Protein AF-0000000078761385 (afdb_homodimer)

Foldseek 3Di:
DPDPPDFLLPDDDDDPVRCVVVVDPDVVVVVVVVVVVVVVVVVLVPDDPVVVVVVVVVVVVVVVVSVQSNDFPAWDDKAADDPPRRFIWTFTDTGPDDSVRTDIDTCVRCCPPPVVRVVD/DPDPPDFLLPDDDDDPVRCVVVVDPDVVVVVVVVVVVVVVVVVLVPDDPVVVVVVVVVVVVVVVLSVQSNDFPAWDDKAADDPDRRFIWTFTDTGPDDSVRTDIDTCVRCCPPPVVRVVD

Solvent-accessible surface area (backbone atoms only — not comparable to full-atom values): 13659 Å² total; per-residue (Å²): 81,78,48,90,96,52,56,55,70,70,40,44,92,75,51,74,66,56,42,57,75,66,62,52,88,58,59,64,58,53,53,51,49,51,52,49,50,51,52,50,52,54,36,57,73,72,56,54,71,67,54,48,48,50,47,53,49,51,53,50,50,50,52,53,49,55,56,39,37,48,37,73,61,36,49,63,46,74,50,61,42,66,85,83,74,51,44,50,29,31,32,30,30,30,31,94,51,57,76,90,64,40,42,79,39,50,41,84,68,42,45,78,81,38,43,68,32,68,73,94,80,78,48,92,95,51,57,56,68,71,41,45,93,73,52,73,66,56,42,58,75,65,63,54,86,57,59,64,57,52,53,54,49,50,52,51,51,50,53,50,52,55,36,57,73,72,54,54,71,69,53,48,47,51,49,52,50,50,52,51,51,51,52,52,49,56,57,39,38,48,36,73,60,36,49,66,47,73,51,62,42,66,83,85,74,53,43,50,31,32,31,32,31,30,30,98,51,57,76,89,65,41,43,80,40,49,41,85,69,42,45,79,80,38,42,70,32,68,74,92

Nearest PDB structures (foldseek):
  4o42-assembly1_A  TM=9.280E-01  e=2.842E-14  Homo sapiens
  2b2w-assembly1_A  TM=9.264E-01  e=3.445E-14  Homo sapiens
  2b2y-assembly1_A  TM=9.278E-01  e=9.023E-14  Homo sapiens
  2b2u-assembly1_A  TM=9.293E-01  e=9.622E-14  Homo sapiens
  5afw-assembly1_A  TM=9.100E-01  e=5.148E-12  Homo sapiens

Radius of gyration: 20.68 Å; Cα contacts (8 Å, |Δi|>4): 275; chains: 2; bounding box: 39×60×56 Å

Secondary structure (DSSP, 8-state):
---TTS-GGG-----HHHHHHTT-TTHHHHHHHHHHHHHHHHHHTTS-HHHHHHHHHHHHHHHHHHHHTTSEEEEEEEEEPSTTT--EEEEEEETTS-GGG-EEEEHHHHTTT-HHHHH-/---TTS-GGG-----HHHHHHTT-TTHHHHHHHHHHHHHHHHHHTTS-HHHHHHHHHHHHHHHHHHHHTTSEEEEEEEEEPSTTT--EEEEEEETTS-GGG-EEEEHHHHTTT-HHHHH-

pLDDT: mean 94.06, std 3.53, range [77.56, 98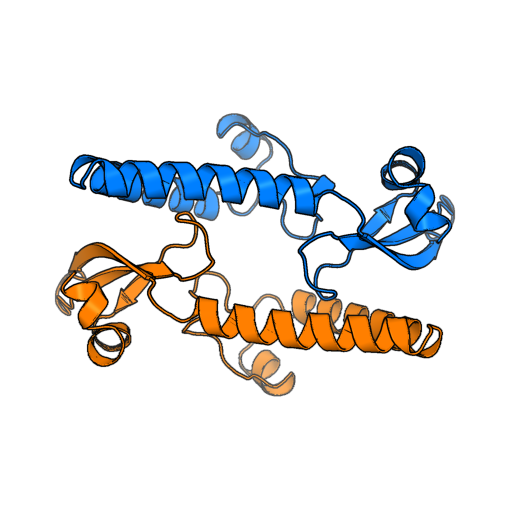.19]

Organism: Ictidomys tridecemlineatus (NCBI:txid43179)

Sequence (240 aa):
IKWKGWSYIHSTWESEESLQQQKVKGLKKLENFKKKEDEIKQWLGKVSPEDVEYFNCQQELASELNKQYQIVERVIAHTRKPAPSNEPEYLCKWMGLPYSECSWEDEALIGKKFQSCIDSIKWKGWSYIHSTWESEESLQQQKVKGLKKLENFKKKEDEIKQWLGKVSPEDVEYFNCQQELASELNKQYQIVERVIAHTRKPAPSNEPEYLCKWMGLPYSECSWEDEALIGKKFQSCIDS

Structure (mmCIF, N/CA/C/O backbone):
data_AF-0000000078761385-model_v1
#
loop_
_entity.id
_entity.type
_entity.pdbx_description
1 polymer 'Chromodomain helicase DNA binding protein 2'
#
loop_
_atom_site.group_PDB
_atom_site.id
_atom_site.type_symbol
_atom_site.label_atom_id
_atom_site.label_alt_id
_atom_site.label_comp_id
_atom_site.label_asym_id
_atom_site.label_entity_id
_atom_site.label_seq_id
_atom_site.pdbx_PDB_ins_code
_atom_site.Cartn_x
_atom_site.Cartn_y
_atom_site.Cartn_z
_atom_site.occupancy
_atom_site.B_iso_or_equiv
_atom_site.auth_seq_id
_atom_site.auth_comp_id
_atom_site.auth_asym_id
_atom_site.auth_atom_id
_atom_site.pdbx_PDB_model_num
ATOM 1 N N . ILE A 1 1 ? 11.43 2.762 -4.609 1 93.19 1 ILE A N 1
ATOM 2 C CA . ILE A 1 1 ? 10.188 3.119 -5.281 1 93.19 1 ILE A CA 1
ATOM 3 C C . ILE A 1 1 ? 9.438 1.852 -5.688 1 93.19 1 ILE A C 1
ATOM 5 O O . ILE A 1 1 ? 9.992 0.975 -6.348 1 93.19 1 ILE A O 1
ATOM 9 N N . LYS A 1 2 ? 8.227 1.627 -5.059 1 95.44 2 LYS A N 1
ATOM 10 C CA . LYS A 1 2 ? 7.273 0.662 -5.594 1 95.44 2 LYS A CA 1
ATOM 11 C C . LYS A 1 2 ? 6.465 1.264 -6.738 1 95.44 2 LYS A C 1
ATOM 13 O O . LYS A 1 2 ? 5.633 2.146 -6.523 1 95.44 2 LYS A O 1
ATOM 18 N N . TRP A 1 3 ? 6.672 0.722 -8.008 1 94.31 3 TRP A N 1
ATOM 19 C CA . TRP A 1 3 ? 6.09 1.312 -9.211 1 94.31 3 TRP A CA 1
ATOM 20 C C . TRP A 1 3 ? 4.656 0.829 -9.414 1 94.31 3 TRP A C 1
ATOM 22 O O . TRP A 1 3 ? 4.359 -0.353 -9.219 1 94.31 3 TRP A O 1
ATOM 32 N N . LYS A 1 4 ? 3.801 1.875 -9.773 1 90.94 4 LYS A N 1
ATOM 33 C CA . LYS A 1 4 ? 2.396 1.555 -10.008 1 90.94 4 LYS A CA 1
ATOM 34 C C . LYS A 1 4 ? 2.252 0.497 -11.102 1 90.94 4 LYS A C 1
ATOM 36 O O . LYS A 1 4 ? 2.846 0.618 -12.172 1 90.94 4 LYS A O 1
ATOM 41 N N . GLY A 1 5 ? 1.505 -0.563 -10.773 1 91.31 5 GLY A N 1
ATOM 42 C CA . GLY A 1 5 ? 1.219 -1.615 -11.734 1 91.31 5 GLY A CA 1
ATOM 43 C C . GLY A 1 5 ? 2.225 -2.75 -11.695 1 91.31 5 GLY A C 1
ATOM 44 O O . GLY A 1 5 ? 2.037 -3.775 -12.352 1 91.31 5 GLY A O 1
ATOM 45 N N . TRP A 1 6 ? 3.287 -2.588 -10.898 1 96.12 6 TRP A N 1
ATOM 46 C CA . TRP A 1 6 ? 4.316 -3.619 -10.828 1 96.12 6 TRP A CA 1
ATOM 47 C C . TRP A 1 6 ? 4.41 -4.203 -9.422 1 96.12 6 TRP A C 1
ATOM 49 O O . TRP A 1 6 ? 4.027 -3.551 -8.445 1 96.12 6 TRP A O 1
ATOM 59 N N . SER A 1 7 ? 4.867 -5.477 -9.438 1 97.44 7 SER A N 1
ATOM 60 C CA . SER A 1 7 ? 5.066 -6.109 -8.133 1 97.44 7 SER A CA 1
ATOM 61 C C . SER A 1 7 ? 6.281 -5.527 -7.418 1 97.44 7 SER A C 1
ATOM 63 O O . SER A 1 7 ? 7.055 -4.773 -8.008 1 97.44 7 SER A O 1
ATOM 65 N N . TYR A 1 8 ? 6.395 -5.805 -6.121 1 97.75 8 TYR A N 1
ATOM 66 C CA . TYR A 1 8 ? 7.434 -5.234 -5.27 1 97.75 8 TYR A CA 1
ATOM 67 C C . TYR A 1 8 ? 8.82 -5.691 -5.719 1 97.75 8 TYR A C 1
ATOM 69 O O . TYR A 1 8 ? 9.82 -5.043 -5.414 1 97.75 8 TYR A O 1
ATOM 77 N N . ILE A 1 9 ? 8.914 -6.809 -6.5 1 97.38 9 ILE A N 1
ATOM 78 C CA . ILE A 1 9 ? 10.211 -7.309 -6.949 1 97.38 9 ILE A CA 1
ATOM 79 C C . ILE A 1 9 ? 10.836 -6.312 -7.922 1 97.38 9 ILE A C 1
ATOM 81 O O . ILE A 1 9 ? 12.047 -6.348 -8.156 1 97.38 9 ILE A O 1
ATOM 85 N N . HIS A 1 10 ? 10.086 -5.43 -8.508 1 97.38 10 HIS A N 1
ATOM 86 C CA . HIS A 1 10 ? 10.586 -4.473 -9.484 1 97.38 10 HIS A CA 1
ATOM 87 C C . HIS A 1 10 ? 10.891 -3.127 -8.844 1 97.38 10 HIS A C 1
ATOM 89 O O . HIS A 1 10 ? 11.172 -2.148 -9.539 1 97.38 10 HIS A O 1
ATOM 95 N N . SER A 1 11 ? 10.797 -3.084 -7.508 1 96.75 11 SER A N 1
ATOM 96 C CA . SER A 1 11 ? 11.094 -1.831 -6.816 1 96.75 11 SER A CA 1
ATOM 97 C C . SER A 1 11 ? 12.531 -1.396 -7.043 1 96.75 11 SER A C 1
ATOM 99 O O . SER A 1 11 ? 13.438 -2.232 -7.121 1 96.75 11 SER A O 1
ATOM 101 N N . THR A 1 12 ? 12.766 -0.13 -7.199 1 96.25 12 THR A N 1
ATOM 102 C CA . THR A 1 12 ? 14.109 0.406 -7.398 1 96.25 12 THR A CA 1
ATOM 103 C C . THR A 1 12 ? 14.383 1.559 -6.438 1 96.25 12 THR A C 1
ATOM 105 O O . THR A 1 12 ? 13.445 2.174 -5.918 1 96.25 12 THR A O 1
ATOM 108 N N . TRP A 1 13 ? 15.695 1.676 -6.113 1 96.06 13 TRP A N 1
ATOM 109 C CA . TRP A 1 13 ? 16.125 2.883 -5.422 1 96.06 13 TRP A CA 1
ATOM 110 C C . TRP A 1 13 ? 16.344 4.031 -6.402 1 96.06 13 TRP A C 1
ATOM 112 O O . TRP A 1 13 ? 17.062 3.881 -7.398 1 96.06 13 TRP A O 1
ATOM 122 N N . GLU A 1 14 ? 15.594 5.176 -6.277 1 95.5 14 GLU A N 1
ATOM 123 C CA . GLU A 1 14 ? 15.648 6.336 -7.168 1 95.5 14 GLU A CA 1
ATOM 124 C C . GLU A 1 14 ? 15.93 7.617 -6.391 1 95.5 14 GLU A C 1
ATOM 126 O O . GLU A 1 14 ? 15.508 7.762 -5.242 1 95.5 14 GLU A O 1
ATOM 131 N N 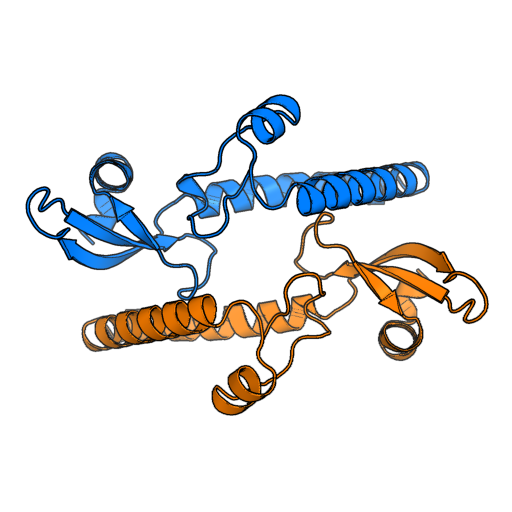. SER A 1 15 ? 16.766 8.531 -6.93 1 94.75 15 SER A N 1
ATOM 132 C CA . SER A 1 15 ? 16.859 9.898 -6.422 1 94.75 15 SER A CA 1
ATOM 133 C C . SER A 1 15 ? 15.727 10.766 -6.98 1 94.75 15 SER A C 1
ATOM 135 O O . SER A 1 15 ? 15.102 10.406 -7.98 1 94.75 15 SER A O 1
ATOM 137 N N . GLU A 1 16 ? 15.508 11.812 -6.188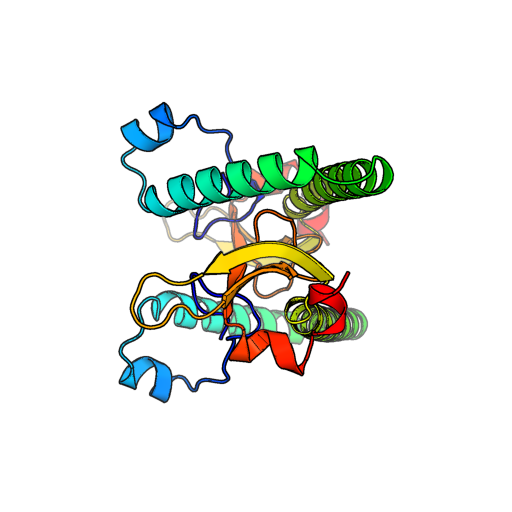 1 91.31 16 GLU A N 1
ATOM 138 C CA . GLU A 1 16 ? 14.539 12.766 -6.711 1 91.31 16 GLU A CA 1
ATOM 139 C C . GLU A 1 16 ? 14.922 13.227 -8.117 1 91.31 16 GLU A C 1
ATOM 141 O O . GLU A 1 16 ? 14.055 13.367 -8.984 1 91.31 16 GLU A O 1
ATOM 146 N N . GLU A 1 17 ? 16.203 13.484 -8.328 1 94.38 17 GLU A N 1
ATOM 147 C CA . GLU A 1 17 ? 16.719 13.922 -9.625 1 94.38 17 GLU A CA 1
ATOM 148 C C . GLU A 1 17 ? 16.438 12.883 -10.703 1 94.38 17 GLU A C 1
ATOM 150 O O . GLU A 1 17 ? 15.992 13.227 -11.805 1 94.38 17 GLU A O 1
ATOM 155 N N . SER A 1 18 ? 16.656 11.641 -10.422 1 95.81 18 SER A N 1
ATOM 156 C CA . SER A 1 18 ? 16.422 10.578 -11.398 1 95.81 18 SER A CA 1
ATOM 157 C C . SER A 1 18 ? 14.945 10.461 -11.75 1 95.81 18 SER A C 1
ATOM 159 O O . SER A 1 18 ? 14.594 10.227 -12.906 1 95.81 18 SER A O 1
ATOM 161 N N . LEU A 1 19 ? 14.07 10.664 -10.797 1 95.38 19 LEU A N 1
ATOM 162 C CA . LEU A 1 19 ? 12.633 10.609 -11.031 1 95.38 19 LEU A CA 1
ATOM 163 C C . LEU A 1 19 ? 12.18 11.758 -11.922 1 95.38 19 LEU A C 1
ATOM 165 O O . LEU A 1 19 ? 11.367 11.57 -12.82 1 95.38 19 LEU A O 1
ATOM 169 N N . GLN A 1 20 ? 12.836 12.883 -11.609 1 93.19 20 GLN A N 1
ATOM 170 C CA . GLN A 1 20 ? 12.508 14.055 -12.414 1 93.19 20 GLN A CA 1
ATOM 171 C C . GLN A 1 20 ? 13 13.891 -13.852 1 93.19 20 GLN A C 1
ATOM 173 O O . GLN A 1 20 ? 12.281 14.227 -14.797 1 93.19 20 GLN A O 1
ATOM 178 N N . GLN A 1 21 ? 14.195 13.367 -14.023 1 95.56 21 GLN A N 1
ATOM 179 C CA . GLN A 1 21 ? 14.781 13.156 -15.344 1 95.56 21 GLN A CA 1
ATOM 180 C C . GLN A 1 21 ? 13.961 12.148 -16.156 1 95.56 21 GLN A C 1
ATOM 182 O O . GLN A 1 21 ? 13.812 12.297 -17.375 1 95.56 21 GLN A O 1
ATOM 187 N N . GLN A 1 22 ? 13.406 11.172 -15.5 1 93.19 22 GLN A N 1
ATOM 188 C CA . GLN A 1 22 ? 12.617 10.141 -16.156 1 93.19 22 GLN A CA 1
ATOM 189 C C . GLN A 1 22 ? 11.188 10.617 -16.391 1 93.19 22 GLN A C 1
ATOM 191 O O . GLN A 1 22 ? 10.398 9.93 -17.047 1 93.19 22 GLN A O 1
ATOM 196 N N . LYS A 1 23 ? 10.859 11.859 -15.93 1 91.94 23 LYS A N 1
ATOM 197 C CA . LYS A 1 23 ? 9.539 12.469 -16.094 1 91.94 23 LYS A CA 1
ATOM 198 C C . LYS A 1 23 ? 8.438 11.516 -15.625 1 91.94 23 LYS A C 1
ATOM 200 O O . LYS A 1 23 ? 7.457 11.297 -16.344 1 91.94 23 LYS A O 1
ATOM 205 N N . VAL A 1 24 ? 8.727 10.906 -14.5 1 91.44 24 VAL A N 1
ATOM 206 C CA . VAL A 1 24 ? 7.773 9.938 -13.961 1 91.44 24 VAL A CA 1
ATOM 207 C C . VAL A 1 24 ? 6.488 10.656 -13.547 1 91.44 24 VAL A C 1
ATOM 209 O O . VAL A 1 24 ? 6.523 11.805 -13.117 1 91.44 24 VAL A O 1
ATOM 212 N N . LYS A 1 25 ? 5.309 9.898 -13.867 1 86.81 25 LYS A N 1
ATOM 213 C CA . LYS A 1 25 ? 4.023 10.391 -13.383 1 86.81 25 LYS A CA 1
ATOM 214 C C . LYS A 1 25 ? 3.885 10.164 -11.883 1 86.81 25 LYS A C 1
ATOM 216 O O . LYS A 1 25 ? 4.422 9.195 -11.336 1 86.81 25 LYS A O 1
ATOM 221 N N . GLY A 1 26 ? 3.402 11.148 -11.156 1 85.44 26 GLY A N 1
ATOM 222 C CA . GLY A 1 26 ? 3.16 10.945 -9.742 1 85.44 26 GLY A CA 1
ATOM 223 C C . GLY A 1 26 ? 4.129 11.703 -8.852 1 85.44 26 GLY A C 1
ATOM 224 O O . GLY A 1 26 ? 4.301 11.359 -7.68 1 85.44 26 GLY A O 1
ATOM 225 N N . LEU A 1 27 ? 4.914 12.672 -9.43 1 88.38 27 LEU A N 1
ATOM 226 C CA . LEU A 1 27 ? 5.824 13.477 -8.633 1 88.38 27 LEU A CA 1
ATOM 227 C C . LEU A 1 27 ? 5.09 14.109 -7.449 1 88.38 27 LEU A C 1
ATOM 229 O O . LEU A 1 27 ? 5.688 14.336 -6.395 1 88.38 27 LEU A O 1
ATOM 233 N N . LYS A 1 28 ? 3.861 14.344 -7.598 1 88 28 LYS A N 1
ATOM 234 C CA . LYS A 1 28 ? 3.066 14.891 -6.5 1 88 28 LYS A CA 1
ATOM 235 C C . LYS A 1 28 ? 3.027 13.922 -5.32 1 88 28 LYS A C 1
ATOM 237 O O . LYS A 1 28 ? 3.047 14.344 -4.16 1 88 28 LYS A O 1
ATOM 242 N N . LYS A 1 29 ? 2.93 12.609 -5.625 1 89.75 29 LYS A N 1
ATOM 243 C CA . LYS A 1 29 ? 2.969 11.602 -4.562 1 89.75 29 LYS A CA 1
ATOM 244 C C . LYS A 1 29 ? 4.273 11.68 -3.779 1 89.75 29 LYS A C 1
ATOM 246 O O . LYS A 1 29 ? 4.277 11.562 -2.553 1 89.75 29 LYS A O 1
ATOM 251 N N . LEU A 1 30 ? 5.359 11.961 -4.492 1 91.12 30 LEU A N 1
ATOM 252 C CA . LEU A 1 30 ? 6.66 12.102 -3.846 1 91.12 30 LEU A CA 1
ATOM 253 C C . LEU A 1 30 ? 6.691 13.336 -2.957 1 91.12 30 LEU A C 1
ATOM 255 O O . LEU A 1 30 ? 7.215 13.289 -1.841 1 91.12 30 LEU A O 1
ATOM 259 N N . GLU A 1 31 ? 6.199 14.406 -3.418 1 91.69 31 GLU A N 1
ATOM 260 C CA . GLU A 1 31 ? 6.125 15.633 -2.627 1 91.69 31 GLU A CA 1
ATOM 261 C C . GLU A 1 31 ? 5.297 15.43 -1.364 1 91.69 31 GLU A C 1
ATOM 263 O O . GLU A 1 31 ? 5.695 15.852 -0.277 1 91.69 31 GLU A O 1
ATOM 268 N N . ASN A 1 32 ? 4.16 14.758 -1.558 1 90.94 32 ASN A N 1
ATOM 269 C CA . ASN A 1 32 ? 3.309 14.453 -0.412 1 90.94 32 ASN A CA 1
ATOM 270 C C . ASN A 1 32 ? 4.02 13.539 0.586 1 90.94 32 ASN A C 1
ATOM 272 O O . ASN A 1 32 ? 3.893 13.727 1.799 1 90.94 32 ASN A O 1
ATOM 276 N N . PHE A 1 33 ? 4.734 12.641 0.079 1 91 33 PHE A N 1
ATOM 277 C CA . PHE A 1 33 ? 5.523 11.734 0.907 1 91 33 PHE A CA 1
ATOM 278 C C . PHE A 1 33 ? 6.551 12.508 1.726 1 91 33 PHE A C 1
ATOM 280 O O . PHE A 1 33 ? 6.684 12.289 2.932 1 91 33 PHE A O 1
ATOM 287 N N . LYS A 1 34 ? 7.223 13.406 1.097 1 93.31 34 LYS A N 1
ATOM 288 C CA . LYS A 1 34 ? 8.227 14.219 1.782 1 93.31 34 LYS A CA 1
ATOM 289 C C . LYS A 1 34 ? 7.594 15.078 2.869 1 93.31 34 LYS A C 1
ATOM 291 O O . LYS A 1 34 ? 8.141 15.203 3.967 1 93.31 34 LYS A O 1
ATOM 296 N N . LYS A 1 35 ? 6.523 15.633 2.584 1 93.88 35 LYS A N 1
ATOM 297 C CA . LYS A 1 35 ? 5.805 16.438 3.568 1 93.88 35 LYS A CA 1
ATOM 298 C C . LYS A 1 35 ? 5.402 15.594 4.777 1 93.88 35 LYS A C 1
ATOM 300 O O . LYS A 1 35 ? 5.566 16.016 5.922 1 93.88 35 LYS A O 1
ATOM 305 N N . LYS A 1 36 ? 4.938 14.461 4.535 1 93.5 36 LYS A N 1
ATOM 306 C CA . LYS A 1 36 ? 4.566 13.555 5.617 1 93.5 36 LYS A CA 1
ATOM 307 C C . LYS A 1 36 ? 5.785 13.156 6.441 1 93.5 36 LYS A C 1
ATOM 309 O O . LYS A 1 36 ? 5.715 13.094 7.672 1 93.5 36 LYS A O 1
ATOM 314 N N . GLU A 1 37 ? 6.852 12.906 5.75 1 93.69 37 GLU A N 1
ATOM 315 C CA . GLU A 1 37 ? 8.086 12.586 6.457 1 93.69 37 GLU A CA 1
ATOM 316 C C . GLU A 1 37 ? 8.492 13.727 7.391 1 93.69 37 GLU A C 1
ATOM 318 O O . GLU A 1 37 ? 8.953 13.484 8.508 1 93.69 37 GLU A O 1
ATOM 323 N N . ASP A 1 38 ? 8.367 14.922 6.891 1 95.5 38 ASP A N 1
ATOM 324 C CA . ASP A 1 38 ? 8.688 16.078 7.707 1 95.5 38 ASP A CA 1
ATOM 325 C C . ASP A 1 38 ? 7.758 16.172 8.914 1 95.5 38 ASP A C 1
ATOM 327 O O . ASP A 1 38 ? 8.203 16.484 10.023 1 95.5 38 ASP A O 1
ATOM 331 N N . GLU A 1 39 ? 6.535 15.914 8.727 1 94.94 39 GLU A N 1
ATOM 332 C CA . GLU A 1 39 ? 5.574 15.93 9.82 1 94.94 39 GLU A CA 1
ATOM 333 C C . GLU A 1 39 ? 5.902 14.852 10.852 1 94.94 39 GLU A C 1
ATOM 335 O O . GLU A 1 39 ? 5.836 15.102 12.062 1 94.94 39 GLU A O 1
ATOM 340 N N . ILE A 1 40 ? 6.258 13.75 10.453 1 95.31 40 ILE A N 1
ATOM 341 C CA . ILE A 1 40 ? 6.613 12.648 11.336 1 95.31 40 ILE A CA 1
ATOM 342 C C . ILE A 1 40 ? 7.883 12.992 12.109 1 95.31 40 ILE A C 1
ATOM 344 O O . ILE A 1 40 ? 7.984 12.719 13.305 1 95.31 40 ILE A O 1
ATOM 348 N N . LYS A 1 41 ? 8.82 13.602 11.383 1 95.25 41 LYS A N 1
ATOM 349 C CA . LYS A 1 41 ? 10.055 14.016 12.039 1 95.25 41 LYS A CA 1
ATOM 350 C C . LYS A 1 41 ? 9.781 15.039 13.133 1 95.25 41 LYS A C 1
ATOM 352 O O . LYS A 1 41 ? 10.383 14.977 14.211 1 95.25 41 LYS A O 1
ATOM 357 N N . GLN A 1 42 ? 8.969 15.93 12.844 1 95.69 42 GLN A N 1
ATOM 358 C CA . GLN A 1 42 ? 8.594 16.906 13.859 1 95.69 42 GLN A CA 1
ATOM 359 C C . GLN A 1 42 ? 7.926 16.234 15.055 1 95.69 42 GLN A C 1
ATOM 361 O O . GLN A 1 42 ? 8.219 16.562 16.203 1 95.69 42 GLN A O 1
ATOM 366 N N . TRP A 1 43 ? 7.012 15.367 14.828 1 95.5 43 TRP A N 1
ATOM 367 C CA . TRP A 1 43 ? 6.348 14.594 15.867 1 95.5 43 TRP A CA 1
ATOM 368 C C . TRP A 1 43 ? 7.363 13.805 16.688 1 95.5 43 TRP A C 1
ATOM 370 O O . TRP A 1 43 ? 7.348 13.859 17.922 1 95.5 43 TRP A O 1
ATOM 380 N N . LEU A 1 44 ? 8.305 13.125 16.062 1 95.5 44 LEU A N 1
ATOM 381 C CA . LEU A 1 44 ? 9.328 12.32 16.734 1 95.5 44 LEU A CA 1
ATOM 382 C C . LEU A 1 44 ? 10.156 13.18 17.672 1 95.5 44 LEU A C 1
ATOM 384 O O . LEU A 1 44 ? 10.656 12.68 18.688 1 95.5 44 LEU A O 1
ATOM 388 N N . GLY A 1 45 ? 10.312 14.484 17.281 1 95.31 45 GLY A N 1
ATOM 389 C CA . GLY A 1 45 ? 11.07 15.406 18.109 1 95.31 45 GLY A CA 1
ATOM 390 C C . GLY A 1 45 ? 10.367 15.75 19.406 1 95.31 45 GLY A C 1
ATOM 391 O O . GLY A 1 45 ? 10.977 16.328 20.312 1 95.31 45 GLY A O 1
ATOM 392 N N . LYS A 1 46 ? 9.188 15.312 19.625 1 93.31 46 LYS A N 1
ATOM 393 C CA . LYS A 1 46 ? 8.406 15.781 20.766 1 93.31 46 LYS A CA 1
ATOM 394 C C . LYS A 1 46 ? 7.859 14.609 21.578 1 93.31 46 LYS A C 1
ATOM 396 O O . LYS A 1 46 ? 7.148 14.812 22.562 1 93.31 46 LYS A O 1
ATOM 401 N N . VAL A 1 47 ? 8.188 13.312 21.234 1 94.19 47 VAL A N 1
ATOM 402 C CA . VAL A 1 47 ? 7.578 12.156 21.891 1 94.19 47 VAL A CA 1
ATOM 403 C C . VAL A 1 47 ? 8.609 11.453 22.766 1 94.19 47 VAL A C 1
ATOM 405 O O . VAL A 1 47 ? 9.789 11.812 22.766 1 94.19 47 VAL A O 1
ATOM 408 N N . SER A 1 48 ? 8.211 10.477 23.562 1 94.5 48 SER A N 1
ATOM 409 C CA . SER A 1 48 ? 9.07 9.75 24.5 1 94.5 48 SER A CA 1
ATOM 410 C C . SER A 1 48 ? 10 8.797 23.766 1 94.5 48 SER A C 1
ATOM 412 O O . SER A 1 48 ? 9.758 8.445 22.609 1 94.5 48 SER A O 1
ATOM 414 N N . PRO A 1 49 ? 11.086 8.391 24.406 1 96.38 49 PRO A N 1
ATOM 415 C CA . PRO A 1 49 ? 12 7.402 23.812 1 96.38 49 PRO A CA 1
ATOM 416 C C . PRO A 1 49 ? 11.297 6.102 23.438 1 96.38 49 PRO A C 1
ATOM 418 O O . PRO A 1 49 ? 11.688 5.441 22.469 1 96.38 49 PRO A O 1
ATOM 421 N N . GLU A 1 50 ? 10.328 5.75 24.266 1 95.56 50 GLU A N 1
ATOM 422 C CA . GLU A 1 50 ? 9.555 4.551 23.969 1 95.56 50 GLU A CA 1
ATOM 423 C C . GLU A 1 50 ? 8.805 4.703 22.641 1 95.56 50 GLU A C 1
ATOM 425 O O . GLU A 1 50 ? 8.742 3.766 21.844 1 95.56 50 GLU A O 1
ATOM 430 N N . ASP A 1 51 ? 8.281 5.887 22.438 1 93.75 51 ASP A N 1
ATOM 431 C CA . ASP A 1 51 ? 7.566 6.16 21.188 1 93.75 51 ASP A CA 1
ATOM 432 C C . ASP A 1 51 ? 8.516 6.125 19.984 1 93.75 51 ASP A C 1
ATOM 434 O O . ASP A 1 51 ? 8.172 5.586 18.938 1 93.75 51 ASP A O 1
ATOM 438 N N . VAL A 1 52 ? 9.695 6.691 20.219 1 96.44 52 VAL A N 1
ATOM 439 C CA . VAL A 1 52 ? 10.703 6.695 19.156 1 96.44 52 VAL A CA 1
ATOM 440 C C . VAL A 1 52 ? 11.109 5.258 18.828 1 96.44 52 VAL A C 1
ATOM 442 O O . VAL A 1 52 ? 11.242 4.902 17.656 1 96.44 52 VAL A O 1
ATOM 445 N N . GLU A 1 53 ? 11.273 4.5 19.906 1 97.56 53 GLU A N 1
ATOM 446 C CA . GLU A 1 53 ? 11.617 3.096 19.703 1 97.56 53 GLU A CA 1
ATOM 447 C C . GLU A 1 53 ? 10.523 2.355 18.953 1 97.56 53 GLU A C 1
ATOM 449 O O . GLU A 1 53 ? 10.805 1.531 18.078 1 97.56 53 GLU A O 1
ATOM 454 N N . TYR A 1 54 ? 9.32 2.596 19.375 1 95.56 54 TYR A N 1
ATOM 455 C CA . TYR A 1 54 ? 8.195 1.976 18.688 1 95.56 54 TYR A CA 1
ATOM 456 C C . TYR A 1 54 ? 8.203 2.33 17.203 1 95.56 54 TYR A C 1
ATOM 458 O O . TYR A 1 54 ? 8.047 1.456 16.344 1 95.56 54 TYR A O 1
ATOM 466 N N . PHE A 1 55 ? 8.469 3.6 16.922 1 96.56 55 PHE A N 1
ATOM 467 C CA . PHE A 1 55 ? 8.562 4.066 15.547 1 96.56 55 PHE A CA 1
ATOM 468 C C . PHE A 1 55 ? 9.656 3.316 14.797 1 96.56 55 PHE A C 1
ATOM 470 O O . PHE A 1 55 ? 9.422 2.816 13.695 1 96.56 55 PHE A O 1
ATOM 477 N N . ASN A 1 56 ? 10.852 3.244 15.391 1 97.38 56 ASN A N 1
ATOM 478 C CA . ASN A 1 56 ? 11.984 2.561 14.773 1 97.38 56 ASN A CA 1
ATOM 479 C C . ASN A 1 56 ? 11.672 1.091 14.508 1 97.38 56 ASN A C 1
ATOM 481 O O . ASN A 1 56 ? 12.023 0.559 13.453 1 97.38 56 ASN A O 1
ATOM 485 N N . CYS A 1 57 ? 11 0.513 15.477 1 96.94 57 CYS A N 1
ATOM 486 C CA . CYS A 1 57 ? 10.602 -0.88 15.305 1 96.94 57 CYS A CA 1
ATOM 487 C C . CYS A 1 57 ? 9.641 -1.033 14.133 1 96.94 57 CYS A C 1
ATOM 489 O O . CYS A 1 57 ? 9.781 -1.959 13.328 1 96.94 57 CYS A O 1
ATOM 491 N N . GLN A 1 58 ? 8.656 -0.108 14.055 1 95.19 58 GLN A N 1
ATOM 492 C CA . GLN A 1 58 ? 7.676 -0.16 12.977 1 95.19 58 GLN A CA 1
ATOM 493 C C . GLN A 1 58 ? 8.344 0.029 11.617 1 95.19 58 GLN A C 1
ATOM 495 O O . GLN A 1 58 ? 7.996 -0.65 10.648 1 95.19 58 GLN A O 1
ATOM 500 N N . GLN A 1 59 ? 9.328 0.932 11.562 1 95.81 59 GLN A N 1
ATOM 501 C CA . GLN A 1 59 ? 10.062 1.159 10.328 1 95.81 59 GLN A CA 1
ATOM 502 C C . GLN A 1 59 ? 10.82 -0.095 9.891 1 95.81 59 GLN A C 1
ATOM 504 O O . GLN A 1 59 ? 10.805 -0.462 8.719 1 95.81 59 GLN A O 1
ATOM 509 N N . GLU A 1 60 ? 11.453 -0.684 10.875 1 97.06 60 GLU A N 1
ATOM 510 C CA . GLU A 1 60 ? 12.195 -1.91 10.594 1 97.06 60 GLU A CA 1
ATOM 511 C C . GLU A 1 60 ? 11.258 -3.025 10.133 1 97.06 60 GLU A C 1
ATOM 513 O O . GLU A 1 60 ? 11.562 -3.742 9.18 1 97.06 60 GLU A O 1
ATOM 518 N N . LEU A 1 61 ? 10.18 -3.186 10.883 1 96.25 61 LEU A N 1
ATOM 519 C CA . LEU A 1 61 ? 9.195 -4.203 10.523 1 96.25 61 LEU A CA 1
ATOM 520 C C . LEU A 1 61 ? 8.656 -3.969 9.117 1 96.25 61 LEU A C 1
ATOM 522 O O . LEU A 1 61 ? 8.531 -4.91 8.336 1 96.25 61 LEU A O 1
ATOM 526 N N . ALA A 1 62 ? 8.359 -2.746 8.797 1 94.19 62 ALA A N 1
ATOM 527 C CA . ALA A 1 62 ? 7.863 -2.406 7.469 1 94.19 62 ALA A CA 1
ATOM 528 C C . ALA A 1 62 ? 8.883 -2.762 6.391 1 94.19 62 ALA A C 1
ATOM 530 O O . ALA A 1 62 ? 8.523 -3.264 5.324 1 94.19 62 ALA A O 1
ATOM 531 N N . SER A 1 63 ? 10.109 -2.43 6.703 1 95.75 63 SER A N 1
ATOM 532 C CA . SER A 1 63 ? 11.188 -2.768 5.777 1 95.75 63 SER A CA 1
ATOM 533 C C . SER A 1 63 ? 11.266 -4.273 5.543 1 95.75 63 SER A C 1
ATOM 535 O O . SER A 1 63 ? 11.406 -4.723 4.402 1 95.75 63 SER A O 1
ATOM 537 N N . GLU A 1 64 ? 11.164 -5.016 6.598 1 97.06 64 GLU A N 1
ATOM 538 C CA . GLU A 1 64 ? 11.203 -6.473 6.5 1 97.06 64 GLU A CA 1
ATOM 539 C C . GLU A 1 64 ? 10.016 -7.004 5.703 1 97.06 64 GLU A C 1
ATOM 541 O O . GLU A 1 64 ? 10.164 -7.918 4.891 1 97.06 64 GLU A O 1
ATOM 546 N N . LEU A 1 65 ? 8.852 -6.43 5.91 1 96.25 65 LEU A N 1
ATOM 547 C CA . LEU A 1 65 ? 7.66 -6.832 5.164 1 96.25 65 LEU A CA 1
ATOM 548 C C . LEU A 1 65 ? 7.844 -6.578 3.672 1 96.25 65 LEU A C 1
ATOM 550 O O . LEU A 1 65 ? 7.504 -7.434 2.85 1 96.25 65 LEU A O 1
ATOM 554 N N . ASN A 1 66 ? 8.406 -5.465 3.355 1 96.38 66 ASN A N 1
ATOM 555 C CA . ASN A 1 66 ? 8.633 -5.117 1.956 1 96.38 66 ASN A CA 1
ATOM 556 C C . ASN A 1 66 ? 9.547 -6.125 1.267 1 96.38 66 ASN A C 1
ATOM 558 O O . ASN A 1 66 ? 9.383 -6.41 0.079 1 96.38 66 ASN A O 1
ATOM 562 N N . LYS A 1 67 ? 10.531 -6.617 2.059 1 97.56 67 LYS A N 1
ATOM 563 C CA . LYS A 1 67 ? 11.406 -7.664 1.527 1 97.56 67 LYS A CA 1
ATOM 564 C C . LYS A 1 67 ? 10.625 -8.953 1.289 1 97.56 67 LYS A C 1
ATOM 566 O O . LYS A 1 67 ? 10.82 -9.617 0.267 1 97.56 67 LYS A O 1
ATOM 571 N N . GLN A 1 68 ? 9.727 -9.234 2.16 1 97.62 68 GLN A N 1
ATOM 572 C CA . GLN A 1 68 ? 8.906 -10.43 2.029 1 97.62 68 GLN A CA 1
ATOM 573 C C . GLN A 1 68 ? 8 -10.352 0.803 1 97.62 68 GLN A C 1
ATOM 575 O O . GLN A 1 68 ? 7.777 -11.359 0.124 1 97.62 68 GLN A O 1
ATOM 580 N N . TYR A 1 69 ? 7.574 -9.195 0.495 1 98.06 69 TYR A N 1
ATOM 581 C CA . TYR A 1 69 ? 6.664 -8.961 -0.623 1 98.06 69 TYR A CA 1
ATOM 582 C C . TYR A 1 69 ? 7.355 -9.242 -1.952 1 98.06 69 TYR A C 1
ATOM 584 O O . TYR A 1 69 ? 6.715 -9.234 -3.006 1 98.06 69 TYR A O 1
ATOM 592 N N . GLN A 1 70 ? 8.656 -9.477 -1.89 1 98 70 GLN A N 1
ATOM 593 C CA . GLN A 1 70 ? 9.414 -9.734 -3.111 1 98 70 GLN A CA 1
ATOM 594 C C . GLN A 1 70 ? 9.68 -11.227 -3.285 1 98 70 GLN A C 1
ATOM 596 O O . GLN A 1 70 ? 10.383 -11.633 -4.215 1 98 70 GLN A O 1
ATOM 601 N N . ILE A 1 71 ? 9.148 -12.055 -2.367 1 97.75 71 ILE A N 1
ATOM 602 C CA . ILE A 1 71 ? 9.359 -13.5 -2.4 1 97.75 71 ILE A CA 1
ATOM 60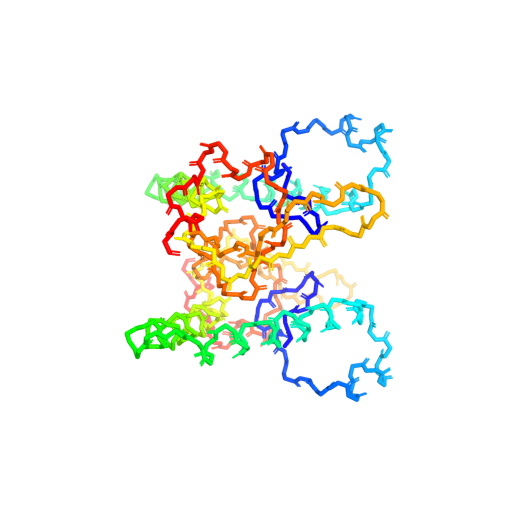3 C C . ILE A 1 71 ? 8.094 -14.195 -2.91 1 97.75 71 ILE A C 1
ATOM 605 O O . ILE A 1 71 ? 6.992 -13.93 -2.42 1 97.75 71 ILE A O 1
ATOM 609 N N . VAL A 1 72 ? 8.281 -15.039 -3.906 1 97.75 72 VAL A N 1
ATOM 610 C CA . VAL A 1 72 ? 7.156 -15.797 -4.445 1 97.75 72 VAL A CA 1
ATOM 611 C C . VAL A 1 72 ? 6.711 -16.844 -3.436 1 97.75 72 VAL A C 1
ATOM 613 O O . VAL A 1 72 ? 7.516 -17.672 -2.992 1 97.75 72 VAL A O 1
ATOM 616 N N . GLU A 1 73 ? 5.48 -16.734 -3.008 1 96.44 73 GLU A N 1
ATOM 617 C CA . GLU A 1 73 ? 4.91 -17.75 -2.129 1 96.44 73 GLU A CA 1
ATOM 618 C C . GLU A 1 73 ? 4.484 -18.984 -2.918 1 96.44 73 GLU A C 1
ATOM 620 O O . GLU A 1 73 ? 4.723 -20.125 -2.488 1 96.44 73 GLU A O 1
ATOM 625 N N . ARG A 1 74 ? 3.791 -18.797 -4.039 1 95.25 74 ARG A N 1
ATOM 626 C CA . ARG A 1 74 ? 3.418 -19.875 -4.938 1 95.25 74 ARG A CA 1
ATOM 627 C C . ARG A 1 74 ? 3.033 -19.344 -6.312 1 95.25 74 ARG A C 1
ATOM 629 O O . ARG A 1 74 ? 2.686 -18.172 -6.453 1 95.25 74 ARG A O 1
ATOM 636 N N . VAL A 1 75 ? 3.123 -20.188 -7.191 1 95.44 75 VAL A N 1
ATOM 637 C CA . VAL A 1 75 ? 2.68 -19.922 -8.555 1 95.44 75 VAL A CA 1
ATOM 638 C C . VAL A 1 75 ? 1.281 -20.484 -8.773 1 95.44 75 VAL A C 1
ATOM 640 O O . VAL A 1 75 ? 1.053 -21.688 -8.547 1 95.44 75 VAL A O 1
ATOM 643 N N . ILE A 1 76 ? 0.393 -19.625 -9.312 1 94.88 76 ILE A N 1
ATOM 644 C CA . ILE A 1 76 ? -0.992 -20.078 -9.352 1 94.88 76 ILE A CA 1
ATOM 645 C C . ILE A 1 76 ? -1.397 -20.391 -10.789 1 94.88 76 ILE A C 1
ATOM 647 O O . ILE A 1 76 ? -2.379 -21.094 -11.023 1 94.88 76 ILE A O 1
ATOM 651 N N . ALA A 1 77 ? -0.736 -19.75 -11.75 1 94.12 77 ALA A N 1
ATOM 652 C CA . ALA A 1 77 ? -1.001 -20 -13.164 1 94.12 77 ALA A CA 1
ATOM 653 C C . ALA A 1 77 ? 0.24 -19.734 -14.016 1 94.12 77 ALA A C 1
ATOM 655 O O . ALA A 1 77 ? 1.217 -19.156 -13.531 1 94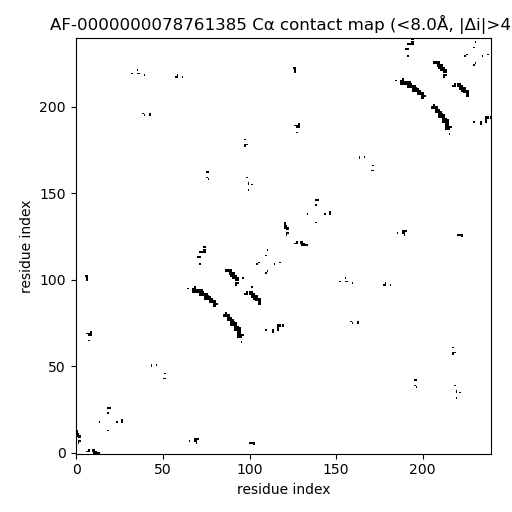.12 77 ALA A O 1
ATOM 656 N N . HIS A 1 78 ? 0.275 -20.312 -15.078 1 94.06 78 HIS A N 1
ATOM 657 C CA . HIS A 1 78 ? 1.334 -20.078 -16.047 1 94.06 78 HIS A CA 1
ATOM 658 C C . HIS A 1 78 ? 0.762 -19.906 -17.453 1 94.06 78 HIS A C 1
ATOM 660 O O . HIS A 1 78 ? -0.275 -20.484 -17.781 1 94.06 78 HIS A O 1
ATOM 666 N N . THR A 1 79 ? 1.391 -18.984 -18.156 1 94.12 79 THR A N 1
ATOM 667 C CA . THR A 1 79 ? 1.059 -18.766 -19.562 1 94.12 79 THR A CA 1
ATOM 668 C C . THR A 1 79 ? 2.314 -18.453 -20.359 1 94.12 79 THR A C 1
ATOM 670 O O . THR A 1 79 ? 3.426 -18.5 -19.844 1 94.12 79 THR A O 1
ATOM 673 N N . ARG A 1 80 ? 2.092 -18.312 -21.656 1 95.56 80 ARG A N 1
ATOM 674 C CA . ARG A 1 80 ? 3.18 -17.906 -22.531 1 95.56 80 ARG A CA 1
ATOM 675 C C . ARG A 1 80 ? 2.869 -16.578 -23.203 1 95.56 80 ARG A C 1
ATOM 677 O O . ARG A 1 80 ? 1.721 -16.312 -23.562 1 95.56 80 ARG A O 1
ATOM 684 N N . LYS A 1 81 ? 3.908 -15.75 -23.281 1 92.56 81 LYS A N 1
ATOM 685 C CA . LYS A 1 81 ? 3.768 -14.508 -24.031 1 92.56 81 LYS A CA 1
ATOM 686 C C . LYS A 1 81 ? 3.412 -14.773 -25.484 1 92.56 81 LYS A C 1
ATOM 688 O O . LYS A 1 81 ? 3.742 -15.836 -26.031 1 92.56 81 LYS A O 1
ATOM 693 N N . PRO A 1 82 ? 2.621 -13.758 -25.953 1 90.75 82 PRO A N 1
ATOM 694 C CA . PRO A 1 82 ? 2.32 -13.961 -27.375 1 90.75 82 PRO A CA 1
ATOM 695 C C . PRO A 1 82 ? 3.576 -14.086 -28.234 1 90.75 82 PRO A C 1
ATOM 697 O O . PRO A 1 82 ? 4.645 -13.609 -27.844 1 90.75 82 PRO A O 1
ATOM 700 N N . ALA A 1 83 ? 3.369 -14.633 -29.359 1 92.06 83 ALA A N 1
ATOM 701 C CA . ALA A 1 83 ? 4.453 -14.742 -30.328 1 92.06 83 ALA A CA 1
ATOM 702 C C . ALA A 1 83 ? 4.949 -13.359 -30.75 1 92.06 83 ALA A C 1
ATOM 704 O O . ALA A 1 83 ? 4.168 -12.406 -30.812 1 92.06 83 ALA A O 1
ATOM 705 N N . PRO A 1 84 ? 6.297 -13.148 -30.859 1 92.12 84 PRO A N 1
ATOM 706 C CA . PRO A 1 84 ? 7.289 -14.211 -31.047 1 92.12 84 PRO A CA 1
ATOM 707 C C . PRO A 1 84 ? 8.008 -14.578 -29.75 1 92.12 84 PRO A C 1
ATOM 709 O O . PRO A 1 84 ? 8.711 -15.594 -29.703 1 92.12 84 PRO A O 1
ATOM 712 N N . SER A 1 85 ? 8.047 -13.945 -28.719 1 87 85 SER A N 1
ATOM 713 C CA . SER A 1 85 ? 8.797 -14.234 -27.5 1 87 85 SER A CA 1
ATOM 714 C C . SER A 1 85 ? 8.43 -15.602 -26.953 1 87 85 SER A C 1
ATOM 716 O O . SER A 1 85 ? 9.305 -16.453 -26.734 1 87 85 SER A O 1
ATOM 718 N N . ASN A 1 86 ? 7.301 -15.953 -26.922 1 93.25 86 ASN A N 1
ATOM 719 C CA . ASN A 1 86 ? 6.777 -17.203 -26.375 1 93.25 86 ASN A CA 1
ATOM 720 C C . ASN A 1 86 ? 7.402 -17.516 -25.016 1 93.25 86 ASN A C 1
ATOM 722 O O . ASN A 1 86 ? 7.543 -18.688 -24.656 1 93.25 86 ASN A O 1
ATOM 726 N N . GLU A 1 87 ? 7.801 -16.531 -24.406 1 94.12 87 GLU A N 1
ATOM 727 C CA . GLU A 1 87 ? 8.445 -16.734 -23.109 1 94.12 87 GLU A CA 1
ATOM 728 C C . GLU A 1 87 ? 7.406 -17 -22.031 1 94.12 87 GLU A C 1
ATOM 730 O O . GLU A 1 87 ? 6.344 -16.375 -22 1 94.12 87 GLU A O 1
ATOM 735 N N . PRO A 1 88 ? 7.777 -17.938 -21.172 1 94.56 88 PRO A N 1
ATOM 736 C CA . PRO A 1 88 ? 6.828 -18.25 -20.094 1 94.56 88 PRO A CA 1
ATOM 737 C C . PRO A 1 88 ? 6.648 -17.094 -19.109 1 94.56 88 PRO A C 1
ATOM 739 O O . PRO A 1 88 ? 7.594 -16.344 -18.859 1 94.56 88 PRO A O 1
ATOM 742 N N . GLU A 1 89 ? 5.422 -16.984 -18.656 1 96.06 89 GLU A N 1
ATOM 743 C CA . GLU A 1 89 ? 5.051 -16.062 -17.578 1 96.06 89 GLU A CA 1
ATOM 744 C C . GLU A 1 89 ? 4.289 -16.797 -16.484 1 96.06 89 GLU A C 1
ATOM 746 O O . GLU A 1 89 ? 3.555 -17.75 -16.75 1 96.06 89 GLU A O 1
ATOM 751 N N . TYR A 1 90 ? 4.508 -16.375 -15.352 1 96.69 90 TYR A N 1
ATOM 752 C CA . TYR A 1 90 ? 3.896 -17.016 -14.195 1 96.69 90 TYR A CA 1
ATOM 753 C C . TYR A 1 90 ? 3.119 -16.016 -13.359 1 96.69 90 TYR A C 1
ATOM 755 O O . TYR A 1 90 ? 3.586 -14.891 -13.133 1 96.69 90 TYR A O 1
ATOM 763 N N . LEU A 1 91 ? 1.919 -16.453 -13.023 1 96.94 91 LEU A N 1
ATOM 764 C CA . LEU A 1 91 ? 1.155 -15.664 -12.07 1 96.94 91 LEU A CA 1
ATOM 765 C C . LEU A 1 91 ? 1.589 -15.969 -10.641 1 96.94 91 LEU A C 1
ATOM 767 O O . LEU A 1 91 ? 1.321 -17.062 -10.125 1 96.94 91 LEU A O 1
ATOM 771 N N . CYS A 1 92 ? 2.195 -14.961 -10.055 1 97.69 92 CYS A N 1
ATOM 772 C CA . CYS A 1 92 ? 2.881 -15.195 -8.789 1 97.69 92 CYS A CA 1
ATOM 773 C C . CYS A 1 92 ? 2.076 -14.641 -7.621 1 97.69 92 CYS A C 1
ATOM 775 O O . CYS A 1 92 ? 1.682 -13.477 -7.633 1 97.69 92 CYS A O 1
ATOM 777 N N . LYS A 1 93 ? 1.791 -15.602 -6.66 1 98.06 93 LYS A N 1
ATOM 778 C CA . LYS A 1 93 ? 1.349 -15.188 -5.332 1 98.06 93 LYS A CA 1
ATOM 779 C C . LYS A 1 93 ? 2.535 -14.812 -4.449 1 98.06 93 LYS A C 1
ATOM 781 O O . LYS A 1 93 ? 3.453 -15.609 -4.262 1 98.06 93 LYS A O 1
ATOM 786 N N . TRP A 1 94 ? 2.447 -13.492 -3.957 1 98.06 94 TRP A N 1
ATOM 787 C CA . TRP A 1 94 ? 3.584 -12.945 -3.223 1 98.06 94 TRP A CA 1
ATOM 788 C C . TRP A 1 94 ? 3.385 -13.109 -1.718 1 98.06 94 TRP A C 1
ATOM 790 O O . TRP A 1 94 ? 2.266 -12.977 -1.216 1 98.06 94 TRP A O 1
ATOM 800 N N . MET A 1 95 ? 4.57 -13.445 -1.074 1 97.5 95 MET A N 1
ATOM 801 C CA . MET A 1 95 ? 4.508 -13.656 0.37 1 97.5 95 MET A CA 1
ATOM 802 C C . MET A 1 95 ? 3.996 -12.406 1.079 1 97.5 95 MET A C 1
ATOM 804 O O . MET A 1 95 ? 4.461 -11.297 0.808 1 97.5 95 MET A O 1
ATOM 808 N N . GLY A 1 96 ? 2.998 -12.617 1.938 1 95.69 96 GLY A N 1
ATOM 809 C CA . GLY A 1 96 ? 2.496 -11.539 2.781 1 95.69 96 GLY A CA 1
ATOM 810 C C . GLY A 1 96 ? 1.471 -10.664 2.084 1 95.69 96 GLY A C 1
ATOM 811 O O . GLY A 1 96 ? 0.887 -9.773 2.703 1 95.69 96 GLY A O 1
ATOM 812 N N . LEU A 1 97 ? 1.161 -10.883 0.816 1 96.69 97 LEU A N 1
ATOM 813 C CA . LEU A 1 97 ? 0.189 -10.094 0.069 1 96.69 97 LEU A CA 1
ATOM 814 C C . LEU A 1 97 ? -1.028 -10.938 -0.299 1 96.69 97 LEU A C 1
ATOM 816 O O . LEU A 1 97 ? -0.93 -12.156 -0.423 1 96.69 97 LEU A O 1
ATOM 820 N N . PRO A 1 98 ? -2.172 -10.297 -0.435 1 95.75 98 PRO A N 1
ATOM 821 C CA . PRO A 1 98 ? -3.35 -11.055 -0.868 1 95.75 98 PRO A CA 1
ATOM 822 C C . PRO A 1 98 ? -3.252 -11.516 -2.32 1 95.75 98 PRO A C 1
ATOM 824 O O . PRO A 1 98 ? -2.41 -11.023 -3.074 1 95.75 98 PRO A O 1
ATOM 827 N N . TYR A 1 99 ? -4.203 -12.453 -2.619 1 95.94 99 TYR A N 1
ATOM 828 C CA . TYR A 1 99 ? -4.223 -13 -3.973 1 95.94 99 TYR A CA 1
ATOM 829 C C . TYR A 1 99 ? -4.559 -11.914 -4.992 1 95.94 99 TYR A C 1
ATOM 831 O O . TYR A 1 99 ? -4.191 -12.023 -6.164 1 95.94 99 TYR A O 1
ATOM 839 N N . SER A 1 100 ? -5.227 -10.852 -4.527 1 93.88 100 SER A N 1
ATOM 840 C CA . SER A 1 100 ? -5.543 -9.727 -5.406 1 93.88 100 SER A CA 1
ATOM 841 C C . SER A 1 100 ? -4.277 -9.008 -5.863 1 93.88 100 SER A C 1
ATOM 843 O O . SER A 1 100 ? -4.309 -8.242 -6.824 1 93.88 100 SER A O 1
ATOM 845 N N . GLU A 1 101 ? -3.082 -9.266 -5.27 1 96.12 101 GLU A N 1
ATOM 846 C CA . GLU A 1 101 ? -1.827 -8.602 -5.613 1 96.12 101 GLU A CA 1
ATOM 847 C C . GLU A 1 101 ? -0.923 -9.523 -6.426 1 96.12 101 GLU A C 1
ATOM 849 O O . GLU A 1 101 ? 0.24 -9.195 -6.676 1 96.12 101 GLU A O 1
ATOM 854 N N . CYS A 1 102 ? -1.454 -10.641 -6.801 1 97.44 102 CYS A N 1
ATOM 855 C CA . CYS A 1 102 ? -0.682 -11.508 -7.684 1 97.44 102 CYS A CA 1
ATOM 856 C C . CYS A 1 102 ? -0.313 -10.789 -8.977 1 97.44 102 CYS A C 1
ATOM 858 O O . CYS A 1 102 ? -1.034 -9.891 -9.414 1 97.44 102 CYS A O 1
ATOM 860 N N . SER A 1 103 ? 0.795 -11.164 -9.562 1 97.44 103 SER A N 1
ATOM 861 C CA . SER A 1 103 ? 1.24 -10.508 -10.781 1 97.44 103 SER A CA 1
ATOM 862 C C . SER A 1 103 ? 1.87 -11.508 -11.75 1 97.44 103 SER A C 1
ATOM 864 O O . SER A 1 103 ? 2.457 -12.508 -11.328 1 97.44 103 SER A O 1
ATOM 866 N N . TRP A 1 104 ? 1.702 -11.195 -12.984 1 97 104 TRP A N 1
ATOM 867 C CA . TRP A 1 104 ? 2.395 -11.953 -14.016 1 97 104 TRP A CA 1
ATOM 868 C C . TRP A 1 104 ? 3.852 -11.516 -14.125 1 97 104 TRP A C 1
ATOM 870 O O . TRP A 1 104 ? 4.137 -10.328 -14.305 1 97 104 TRP A O 1
ATOM 880 N N . GLU A 1 105 ? 4.766 -12.578 -14.008 1 97.31 105 GLU A N 1
ATOM 881 C CA . GLU A 1 105 ? 6.199 -12.305 -14.016 1 97.31 105 GLU A CA 1
ATOM 882 C C . GLU A 1 105 ? 6.926 -13.195 -15.016 1 97.31 105 GLU A C 1
ATOM 884 O O . GLU A 1 105 ? 6.578 -14.367 -15.188 1 97.31 105 GLU A O 1
ATOM 889 N N . ASP A 1 106 ? 7.965 -12.594 -15.508 1 95.81 106 ASP A N 1
ATOM 890 C CA . ASP A 1 106 ? 8.75 -13.305 -16.5 1 95.81 106 ASP A CA 1
ATOM 891 C C . ASP A 1 106 ? 9.531 -14.453 -15.875 1 95.81 106 ASP A C 1
ATOM 893 O O . ASP A 1 106 ? 10 -14.344 -14.742 1 95.81 106 ASP A O 1
ATOM 897 N N . GLU A 1 107 ? 9.68 -15.43 -16.703 1 93.81 107 GLU A N 1
ATOM 898 C CA . GLU A 1 107 ? 10.477 -16.578 -16.297 1 93.81 107 GLU A CA 1
ATOM 899 C C . GLU A 1 107 ? 11.891 -16.141 -15.891 1 93.81 107 GLU A C 1
ATOM 901 O O . GLU A 1 107 ? 12.461 -16.688 -14.945 1 93.81 107 GLU A O 1
ATOM 906 N N . ALA A 1 108 ? 12.422 -15.297 -16.562 1 92.5 108 ALA A N 1
ATOM 907 C CA . ALA A 1 108 ? 13.789 -14.844 -16.312 1 92.5 108 ALA A CA 1
ATOM 908 C C . ALA A 1 108 ? 13.914 -14.227 -14.93 1 92.5 108 ALA A C 1
ATOM 910 O O . ALA A 1 108 ? 14.984 -14.297 -14.305 1 92.5 108 ALA A O 1
ATOM 911 N N . LEU A 1 109 ? 12.906 -13.742 -14.484 1 93.25 109 LEU A N 1
ATOM 912 C CA . LEU A 1 109 ? 12.906 -13.086 -13.18 1 93.25 109 LEU A CA 1
ATOM 913 C C . LEU A 1 109 ? 12.656 -14.094 -12.062 1 93.25 109 LEU A C 1
ATOM 915 O O . LEU A 1 109 ? 13.328 -14.062 -11.031 1 93.25 109 LEU A O 1
ATOM 919 N N . ILE A 1 110 ? 11.703 -14.969 -12.242 1 93.88 110 ILE A N 1
ATOM 920 C CA . ILE A 1 110 ? 11.258 -15.805 -11.133 1 93.88 110 ILE A CA 1
ATOM 921 C C . ILE A 1 110 ? 11.922 -17.172 -11.211 1 93.88 110 ILE A C 1
ATOM 923 O O . ILE A 1 110 ? 11.977 -17.906 -10.219 1 93.88 110 ILE A O 1
ATOM 927 N N . GLY A 1 111 ? 12.367 -17.562 -12.422 1 86.88 111 GLY A N 1
ATOM 928 C CA . GLY A 1 111 ? 12.867 -18.906 -12.648 1 86.88 111 GLY A CA 1
ATOM 929 C C . GLY A 1 111 ? 14.094 -19.219 -11.805 1 86.88 111 GLY A C 1
ATOM 930 O O . GLY A 1 111 ? 14.164 -20.281 -11.188 1 86.88 111 GLY A O 1
ATOM 931 N N . LYS A 1 112 ? 14.977 -18.281 -11.719 1 83.75 112 LYS A N 1
ATOM 932 C CA . LYS A 1 112 ? 16.234 -18.594 -11.023 1 83.75 112 LYS A CA 1
ATOM 933 C C . LYS A 1 112 ? 16.047 -18.547 -9.508 1 83.75 112 LYS A C 1
ATOM 935 O O . LYS A 1 112 ? 16.5 -19.453 -8.805 1 83.75 112 LYS A O 1
ATOM 940 N N . LYS A 1 113 ? 15.312 -17.781 -9.055 1 88.25 113 LYS A N 1
ATOM 941 C CA . LYS A 1 113 ? 15.234 -17.531 -7.613 1 88.25 113 LYS A CA 1
ATOM 942 C C . LYS A 1 113 ? 14.086 -18.312 -6.984 1 88.25 113 LYS A C 1
ATOM 944 O O . LYS A 1 113 ? 14.141 -18.672 -5.805 1 88.25 113 LYS A O 1
ATOM 949 N N . PHE A 1 114 ? 13.07 -18.656 -7.832 1 93.75 114 PHE A N 1
ATOM 950 C CA . PHE A 1 114 ? 11.875 -19.234 -7.234 1 93.75 114 PHE A CA 1
ATOM 951 C C . PHE A 1 114 ? 11.453 -20.484 -7.988 1 93.75 114 PHE A C 1
ATOM 953 O O . PHE A 1 114 ? 10.258 -20.734 -8.164 1 93.75 114 PHE A O 1
ATOM 960 N N . GLN A 1 115 ? 12.523 -21.219 -8.359 1 89.25 115 GLN A N 1
ATOM 961 C CA . GLN A 1 115 ? 12.266 -22.438 -9.125 1 89.25 115 GLN A CA 1
ATOM 962 C C . GLN A 1 115 ? 11.406 -23.422 -8.328 1 89.25 115 GLN A C 1
ATOM 964 O O . GLN A 1 115 ? 10.555 -24.109 -8.898 1 89.25 115 GLN A O 1
ATOM 969 N N . SER A 1 116 ? 11.578 -23.469 -7.066 1 91.19 116 SER A N 1
ATOM 970 C CA . SER A 1 116 ? 10.82 -24.406 -6.238 1 91.19 116 SER A CA 1
ATOM 971 C C . SER A 1 116 ? 9.336 -24.078 -6.254 1 91.19 116 SER A C 1
ATOM 973 O O . SER A 1 116 ? 8.492 -24.984 -6.172 1 91.19 116 SER A O 1
ATOM 975 N N . CYS A 1 117 ? 8.992 -22.875 -6.375 1 88.81 117 CYS A N 1
ATOM 976 C CA . CYS A 1 117 ? 7.594 -22.453 -6.426 1 88.81 117 CYS A CA 1
ATOM 977 C C . CYS A 1 117 ? 6.973 -22.797 -7.777 1 88.81 117 CYS A C 1
ATOM 979 O O . CYS A 1 117 ? 5.773 -23.078 -7.859 1 88.81 117 CYS A O 1
ATOM 981 N N . ILE A 1 118 ? 7.77 -22.734 -8.773 1 85.62 118 ILE A N 1
ATOM 982 C CA . ILE A 1 118 ? 7.301 -23.078 -10.117 1 85.62 118 ILE A CA 1
ATOM 983 C C . ILE A 1 118 ? 7.027 -24.578 -10.195 1 85.62 118 ILE A C 1
ATOM 985 O O . ILE A 1 118 ? 6.047 -25 -10.805 1 85.62 118 ILE A O 1
ATOM 989 N N . ASP A 1 119 ? 7.762 -25.297 -9.43 1 83.62 119 ASP A N 1
ATOM 990 C CA . ASP A 1 119 ? 7.668 -26.75 -9.531 1 83.62 119 ASP A CA 1
ATOM 991 C C . ASP A 1 119 ? 6.613 -27.297 -8.562 1 83.62 119 ASP A C 1
ATOM 993 O O . ASP A 1 119 ? 6.27 -28.469 -8.625 1 83.62 119 ASP A O 1
ATOM 997 N N . SER A 1 120 ? 6.117 -26.453 -7.68 1 77.56 120 SER A N 1
ATOM 998 C CA . SER A 1 120 ? 5.188 -26.922 -6.656 1 77.56 120 SER A CA 1
ATOM 999 C C . SER A 1 120 ? 3.748 -26.875 -7.16 1 77.56 120 SER A C 1
ATOM 1001 O O . SER A 1 120 ? 3.408 -26.062 -8.016 1 77.56 120 SER A O 1
ATOM 1003 N N . ILE B 1 1 ? -14.266 -0.366 -2.221 1 93.25 1 ILE B N 1
ATOM 1004 C CA . ILE B 1 1 ? -13.297 0.412 -2.98 1 93.25 1 ILE B CA 1
ATOM 1005 C C . ILE B 1 1 ? -12.445 1.247 -2.027 1 93.25 1 ILE B C 1
ATOM 1007 O O . ILE B 1 1 ? -12.977 1.997 -1.205 1 93.25 1 ILE B O 1
ATOM 1011 N N . LYS B 1 2 ? -11.094 0.927 -1.968 1 95.5 2 LYS B N 1
ATOM 1012 C CA . LYS B 1 2 ? -10.133 1.854 -1.38 1 95.5 2 LYS B CA 1
ATOM 1013 C C . LYS B 1 2 ? -9.734 2.938 -2.379 1 95.5 2 LYS B C 1
ATOM 1015 O O . LYS B 1 2 ? -9.039 2.66 -3.359 1 95.5 2 LYS B O 1
ATOM 1020 N N . TRP B 1 3 ? -10.156 4.281 -2.027 1 93.94 3 TRP B N 1
ATOM 1021 C CA . TRP B 1 3 ? -9.977 5.379 -2.973 1 93.94 3 TRP B CA 1
ATOM 1022 C C . TRP B 1 3 ? -8.562 5.949 -2.885 1 93.94 3 TRP B C 1
ATOM 1024 O O . TRP B 1 3 ? -8.023 6.117 -1.789 1 93.94 3 TRP B O 1
ATOM 1034 N N . LYS B 1 4 ? -7.965 6.172 -4.184 1 90.88 4 LYS B N 1
ATOM 1035 C CA . LYS B 1 4 ? -6.617 6.73 -4.242 1 90.88 4 LYS B CA 1
ATOM 1036 C C . LYS B 1 4 ? -6.539 8.062 -3.506 1 90.88 4 LYS B C 1
ATOM 1038 O O . LYS B 1 4 ? -7.375 8.945 -3.719 1 90.88 4 LYS B O 1
ATOM 1043 N N . GLY B 1 5 ? -5.578 8.188 -2.545 1 91.38 5 GLY B N 1
ATOM 1044 C CA . GLY B 1 5 ? -5.344 9.422 -1.82 1 91.38 5 GLY B CA 1
ATOM 1045 C C . GLY B 1 5 ? -6.102 9.5 -0.508 1 91.38 5 GLY B C 1
ATOM 1046 O O . GLY B 1 5 ? -5.895 10.422 0.281 1 91.38 5 GLY B O 1
ATOM 1047 N N . TRP B 1 6 ? -6.961 8.516 -0.304 1 96.06 6 TRP B N 1
ATOM 1048 C CA . TRP B 1 6 ? -7.746 8.523 0.928 1 96.06 6 TRP B CA 1
ATOM 1049 C C . TRP B 1 6 ? -7.406 7.324 1.802 1 96.06 6 TRP B C 1
ATOM 1051 O O . TRP B 1 6 ? -6.934 6.301 1.303 1 96.06 6 TRP B O 1
ATOM 1061 N N . SER B 1 7 ? -7.652 7.559 3.076 1 97.31 7 SER B N 1
ATOM 1062 C CA . SER B 1 7 ? -7.43 6.445 3.994 1 97.31 7 SER B CA 1
ATOM 1063 C C . SER B 1 7 ? -8.531 5.398 3.869 1 97.31 7 SER B C 1
ATOM 1065 O O . SER B 1 7 ? -9.547 5.633 3.209 1 97.31 7 SER B O 1
ATOM 1067 N N . TYR B 1 8 ? -8.266 4.191 4.422 1 97.75 8 TYR B N 1
ATOM 1068 C CA . TYR B 1 8 ? -9.164 3.051 4.293 1 97.75 8 TYR B CA 1
ATOM 1069 C C . TYR B 1 8 ? -10.508 3.34 4.949 1 97.75 8 TYR B C 1
ATOM 1071 O O . TYR B 1 8 ? -11.508 2.697 4.629 1 97.75 8 TYR B O 1
ATOM 1079 N N . ILE B 1 9 ? -10.617 4.34 5.824 1 97.38 9 ILE B N 1
ATOM 1080 C CA . ILE B 1 9 ? -11.867 4.66 6.504 1 97.38 9 ILE B CA 1
ATOM 1081 C C . ILE B 1 9 ? -12.875 5.215 5.5 1 97.38 9 ILE B C 1
ATOM 1083 O O . ILE B 1 9 ? -14.078 5.223 5.762 1 97.38 9 ILE B O 1
ATOM 1087 N N . HIS B 1 10 ? -12.445 5.699 4.406 1 97.31 10 HIS B N 1
ATOM 1088 C CA . HIS B 1 10 ? -13.32 6.293 3.402 1 97.31 10 HIS B CA 1
ATOM 1089 C C . HIS B 1 10 ? -13.703 5.277 2.33 1 97.31 10 HIS B C 1
ATOM 1091 O O . HIS B 1 10 ? -14.305 5.637 1.316 1 97.31 10 HIS B O 1
ATOM 1097 N N . SER B 1 11 ? -13.305 3.977 2.578 1 96.81 11 SER B N 1
ATOM 1098 C CA . SER B 1 11 ? -13.641 2.951 1.596 1 96.81 11 SER B CA 1
ATOM 1099 C C . SER B 1 11 ? -15.148 2.791 1.457 1 96.81 11 SER B C 1
ATOM 1101 O O . SER B 1 11 ? -15.883 2.91 2.439 1 96.81 11 SER B O 1
ATOM 1103 N N . THR B 1 12 ? -15.656 2.576 0.257 1 96.5 12 THR B N 1
ATOM 1104 C CA . THR B 1 12 ? -17.078 2.381 0.01 1 96.5 12 THR B CA 1
ATOM 1105 C C . THR B 1 12 ? -17.312 1.124 -0.822 1 96.5 12 THR B C 1
ATOM 1107 O O . THR B 1 12 ? -16.406 0.646 -1.508 1 96.5 12 THR B O 1
ATOM 1110 N N . TRP B 1 13 ? -18.516 0.525 -0.593 1 96.06 13 TRP B N 1
ATOM 1111 C CA . TRP B 1 13 ? -18.984 -0.524 -1.496 1 96.06 13 TRP B CA 1
ATOM 1112 C C . TRP B 1 13 ? -19.609 0.074 -2.752 1 96.06 13 TRP B C 1
ATOM 1114 O O . TRP B 1 13 ? -20.5 0.924 -2.666 1 96.06 13 TRP B O 1
ATOM 1124 N N . GLU B 1 14 ? -19.047 -0.199 -3.949 1 95.62 14 GLU B N 1
ATOM 1125 C CA . GLU B 1 14 ? -19.5 0.34 -5.227 1 95.62 14 GLU B CA 1
ATOM 1126 C C . GLU B 1 14 ? -19.812 -0.777 -6.219 1 95.62 14 GLU B C 1
ATOM 1128 O O . GLU B 1 14 ? -19.172 -1.827 -6.203 1 95.62 14 GLU B O 1
ATOM 1133 N N . SER B 1 15 ? -20.891 -0.663 -7.008 1 94.62 15 SER B N 1
ATOM 1134 C CA . SER B 1 15 ? -21.078 -1.513 -8.18 1 94.62 15 SER B CA 1
ATOM 1135 C C . SER B 1 15 ? -20.281 -1.005 -9.367 1 94.62 15 SER B C 1
ATOM 1137 O O . SER B 1 15 ? -19.844 0.148 -9.383 1 94.62 15 SER B O 1
ATOM 1139 N N . GLU B 1 16 ? -20.078 -1.959 -10.25 1 91.38 16 GLU B N 1
ATOM 1140 C CA . GLU B 1 16 ? -19.438 -1.529 -11.484 1 91.38 16 GLU B CA 1
ATOM 1141 C C . GLU B 1 16 ? -20.203 -0.385 -12.141 1 91.38 16 GLU B C 1
ATOM 1143 O O . GLU B 1 16 ? -19.609 0.562 -12.648 1 91.38 16 GLU B O 1
ATOM 1148 N N . GLU B 1 17 ? -21.531 -0.461 -12.133 1 94.12 17 GLU B N 1
ATOM 1149 C CA . GLU B 1 17 ? -22.391 0.565 -12.719 1 94.12 17 GLU B CA 1
ATOM 1150 C C . GLU B 1 17 ? -22.203 1.908 -12.016 1 94.12 17 GLU B C 1
ATOM 1152 O O . GLU B 1 17 ? -22.094 2.945 -12.672 1 94.12 17 GLU B O 1
ATOM 1157 N N . SER B 1 18 ? -22.109 1.916 -10.75 1 95.88 18 SER B N 1
ATOM 1158 C CA . SER B 1 18 ? -21.938 3.156 -10 1 95.88 18 SER B CA 1
ATOM 1159 C C . SER B 1 18 ? -20.578 3.795 -10.289 1 95.88 18 SER B C 1
ATOM 1161 O O . SER B 1 18 ? -20.469 5.02 -10.383 1 95.88 18 SER B O 1
ATOM 1163 N N . LEU B 1 19 ? -19.578 2.994 -10.453 1 95.25 19 LEU B N 1
ATOM 1164 C CA . LEU B 1 19 ? -18.25 3.5 -10.758 1 95.25 19 LEU B CA 1
ATOM 1165 C C . LEU B 1 19 ? -18.203 4.129 -12.141 1 95.25 19 LEU B C 1
ATOM 1167 O O . LEU B 1 19 ? -17.609 5.188 -12.336 1 95.25 19 LEU B O 1
ATOM 1171 N N . GLN B 1 20 ? -18.922 3.457 -13.016 1 94.12 20 GLN B N 1
ATOM 1172 C CA . GLN B 1 20 ? -19 3.977 -14.383 1 94.12 20 GLN B CA 1
ATOM 1173 C C . GLN B 1 20 ? -19.781 5.285 -14.43 1 94.12 20 GLN B C 1
ATOM 1175 O O . GLN B 1 20 ? -19.375 6.234 -15.109 1 94.12 20 GLN B O 1
ATOM 1180 N N . GLN B 1 21 ? -20.953 5.371 -13.625 1 94.56 21 GLN B N 1
ATOM 1181 C CA . GLN B 1 21 ? -21.781 6.566 -13.578 1 94.56 21 GLN B CA 1
ATOM 1182 C C . GLN B 1 21 ? -21.016 7.746 -12.984 1 94.56 21 GLN B C 1
ATOM 1184 O O . GLN B 1 21 ? -21.188 8.891 -13.422 1 94.56 21 GLN B O 1
ATOM 1189 N N . GLN B 1 22 ? -20.109 7.445 -12.117 1 93.38 22 GLN B N 1
ATOM 1190 C CA . GLN B 1 22 ? -19.344 8.484 -11.445 1 93.38 22 GLN B CA 1
ATOM 1191 C C . GLN B 1 22 ? -18.094 8.852 -12.266 1 93.38 22 GLN B C 1
ATOM 1193 O O . GLN B 1 22 ? -17.391 9.805 -11.922 1 93.38 22 GLN B O 1
ATOM 1198 N N . LYS B 1 23 ? -17.938 8.141 -13.391 1 91.94 23 LYS B N 1
ATOM 1199 C CA . LYS B 1 23 ? -16.812 8.375 -14.297 1 91.94 23 LYS B CA 1
ATOM 1200 C C . LYS B 1 23 ? -15.484 8.383 -13.531 1 91.94 23 LYS B C 1
ATOM 1202 O O . LYS B 1 23 ? -14.672 9.305 -13.695 1 91.94 23 LYS B O 1
ATOM 1207 N N . VAL B 1 24 ? -15.344 7.477 -12.656 1 91.75 24 VAL B N 1
ATOM 1208 C CA . VAL B 1 24 ? -14.148 7.383 -11.828 1 91.75 24 VAL B CA 1
ATOM 1209 C C . VAL B 1 24 ? -12.945 7.043 -12.695 1 91.75 24 VAL B C 1
ATOM 1211 O O . VA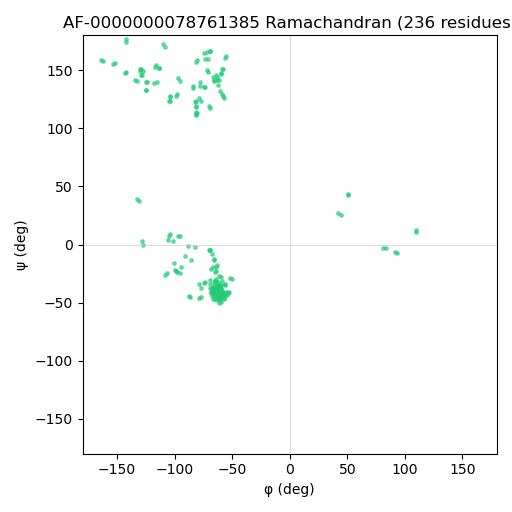L B 1 24 ? -13.07 6.348 -13.703 1 91.75 24 VAL B O 1
ATOM 1214 N N . LYS B 1 25 ? -11.797 7.723 -12.289 1 86.62 25 LYS B N 1
ATOM 1215 C CA . LYS B 1 25 ? -10.539 7.371 -12.938 1 86.62 25 LYS B CA 1
ATOM 1216 C C . LYS B 1 25 ? -10.023 6.023 -12.445 1 86.62 25 LYS B C 1
ATOM 1218 O O . LYS B 1 25 ? -10.25 5.652 -11.289 1 86.62 25 LYS B O 1
ATOM 1223 N N . GLY B 1 26 ? -9.578 5.199 -13.328 1 85.25 26 GLY B N 1
ATOM 1224 C CA . GLY B 1 26 ? -8.977 3.953 -12.883 1 85.25 26 GLY B CA 1
ATOM 1225 C C . GLY B 1 26 ? -9.828 2.736 -13.195 1 85.25 26 GLY B C 1
ATOM 1226 O O . GLY B 1 26 ? -9.672 1.684 -12.578 1 85.25 26 GLY B O 1
ATOM 1227 N N . LEU B 1 27 ? -10.883 2.912 -14.016 1 88.69 27 LEU B N 1
ATOM 1228 C CA . LEU B 1 27 ? -11.711 1.778 -14.414 1 88.69 27 LEU B CA 1
ATOM 1229 C C . LEU B 1 27 ? -10.852 0.628 -14.922 1 88.69 27 LEU B C 1
ATOM 1231 O O . LEU B 1 27 ? -11.219 -0.54 -14.781 1 88.69 27 LEU B O 1
ATOM 1235 N N . LYS B 1 28 ? -9.742 0.942 -15.484 1 88.75 28 LYS B N 1
ATOM 1236 C CA . LYS B 1 28 ? -8.82 -0.093 -15.938 1 88.75 28 LYS B CA 1
ATOM 1237 C C . LYS B 1 28 ? -8.352 -0.963 -14.773 1 88.75 28 LYS B C 1
ATOM 1239 O O . LYS B 1 28 ? -8.172 -2.172 -14.93 1 88.75 28 LYS B O 1
ATOM 1244 N N . LYS B 1 29 ? -8.117 -0.337 -13.617 1 89.62 29 LYS B N 1
ATOM 1245 C CA . LYS B 1 29 ? -7.738 -1.098 -12.43 1 89.62 29 LYS B CA 1
ATOM 1246 C C . LYS B 1 29 ? -8.82 -2.109 -12.055 1 89.62 29 LYS B C 1
ATOM 1248 O O . LYS B 1 29 ? -8.516 -3.244 -11.688 1 89.62 29 LYS B O 1
ATOM 1253 N N . LEU B 1 30 ? -10.031 -1.687 -12.219 1 91.75 30 LEU B N 1
ATOM 1254 C CA . LEU B 1 30 ? -11.156 -2.572 -11.93 1 91.75 30 LEU B CA 1
ATOM 1255 C C . LEU B 1 30 ? -11.188 -3.74 -12.914 1 91.75 30 LEU B C 1
ATOM 1257 O O . LEU B 1 30 ? -11.43 -4.883 -12.516 1 91.75 30 LEU B O 1
ATOM 1261 N N . GLU B 1 31 ? -11.055 -3.467 -14.102 1 92.38 31 GLU B N 1
ATOM 1262 C CA . GLU B 1 31 ? -11.016 -4.512 -15.125 1 92.38 31 GLU B CA 1
ATOM 1263 C C . GLU B 1 31 ? -9.898 -5.512 -14.844 1 92.38 31 GLU B C 1
ATOM 1265 O O . GLU B 1 31 ? -10.109 -6.727 -14.93 1 92.38 31 GLU B O 1
ATOM 1270 N N . ASN B 1 32 ? -8.688 -4.98 -14.531 1 91.38 32 ASN B N 1
ATOM 1271 C CA . ASN B 1 32 ? -7.559 -5.84 -14.195 1 91.38 32 ASN B CA 1
ATOM 1272 C C . ASN B 1 32 ? -7.855 -6.688 -12.961 1 91.38 32 ASN B C 1
ATOM 1274 O O . ASN B 1 32 ? -7.492 -7.863 -12.906 1 91.38 32 ASN B O 1
ATOM 1278 N N . PHE B 1 33 ? -8.539 -6.086 -12.023 1 91.38 33 PHE B N 1
ATOM 1279 C CA . PHE B 1 33 ? -8.945 -6.785 -10.812 1 91.38 33 PHE B CA 1
ATOM 1280 C C . PHE B 1 33 ? -9.883 -7.941 -11.141 1 91.38 33 PHE B C 1
ATOM 1282 O O . PHE B 1 33 ? -9.688 -9.062 -10.656 1 91.38 33 PHE B O 1
ATOM 1289 N N . LYS B 1 34 ? -10.781 -7.742 -11.969 1 93.75 34 LYS B N 1
ATOM 1290 C CA . LYS B 1 34 ? -11.727 -8.781 -12.367 1 93.75 34 LYS B CA 1
ATOM 1291 C C . LYS B 1 34 ? -11.023 -9.914 -13.102 1 93.75 34 LYS B C 1
ATOM 1293 O O . LYS B 1 34 ? -11.32 -11.094 -12.867 1 93.75 34 LYS B O 1
ATOM 1298 N N . LYS B 1 35 ? -10.219 -9.547 -13.914 1 94.31 35 LYS B N 1
ATOM 1299 C CA . LYS B 1 35 ? -9.445 -10.562 -14.641 1 94.31 35 LYS B CA 1
ATOM 1300 C C . LYS B 1 35 ? -8.641 -11.422 -13.68 1 94.31 35 LYS B C 1
ATOM 1302 O O . LYS B 1 35 ? -8.609 -12.648 -13.812 1 94.31 35 LYS B O 1
ATOM 1307 N N . LYS B 1 36 ? -8 -10.875 -12.789 1 93.81 36 LYS B N 1
ATOM 1308 C CA . LYS B 1 36 ? -7.238 -11.617 -11.789 1 93.81 36 LYS B CA 1
ATOM 1309 C C . LYS B 1 36 ? -8.148 -12.523 -10.961 1 93.81 36 LYS B C 1
ATOM 1311 O O . LYS B 1 36 ? -7.785 -13.656 -10.664 1 93.81 36 LYS B O 1
ATOM 1316 N N . GLU B 1 37 ? -9.328 -11.953 -10.617 1 94.75 37 GLU B N 1
ATOM 1317 C CA . GLU B 1 37 ? -10.297 -12.766 -9.891 1 94.75 37 GLU B CA 1
ATOM 1318 C C . GLU B 1 37 ? -10.672 -14.016 -10.688 1 94.75 37 GLU B C 1
ATOM 1320 O O . GLU B 1 37 ? -10.812 -15.094 -10.117 1 94.75 37 GLU B O 1
ATOM 1325 N N . ASP B 1 38 ? -10.875 -13.812 -11.891 1 96.19 38 ASP B N 1
ATOM 1326 C CA . ASP B 1 38 ? -11.203 -14.945 -12.758 1 96.19 38 ASP B CA 1
ATOM 1327 C C . ASP B 1 38 ? -10.055 -15.953 -12.805 1 96.19 38 ASP B C 1
ATOM 1329 O O . ASP B 1 38 ? -10.289 -17.156 -12.758 1 96.19 38 ASP B O 1
ATOM 1333 N N . GLU B 1 39 ? -8.867 -15.492 -12.93 1 95.44 39 GLU B N 1
ATOM 1334 C CA . GLU B 1 39 ? -7.699 -16.375 -12.93 1 95.44 39 GLU B CA 1
ATOM 1335 C C . GLU B 1 39 ? -7.582 -17.141 -11.617 1 95.44 39 GLU B C 1
ATOM 1337 O O . GLU B 1 39 ? -7.289 -18.328 -11.609 1 95.44 39 GLU B O 1
ATOM 1342 N N . ILE B 1 40 ? -7.844 -16.531 -10.57 1 95.5 40 ILE B N 1
ATOM 1343 C CA . ILE B 1 40 ? -7.781 -17.172 -9.25 1 95.5 40 ILE B CA 1
ATOM 1344 C C . ILE B 1 40 ? -8.891 -18.219 -9.133 1 95.5 40 ILE B C 1
ATOM 1346 O O . ILE B 1 40 ? -8.664 -19.297 -8.594 1 95.5 40 ILE B O 1
ATOM 1350 N N . LYS B 1 41 ? -10.039 -17.875 -9.648 1 95.94 41 LYS B N 1
ATOM 1351 C CA . LYS B 1 41 ? -11.156 -18.812 -9.625 1 95.94 41 LYS B CA 1
ATOM 1352 C C . LYS B 1 41 ? -10.828 -20.062 -10.438 1 95.94 41 LYS B C 1
ATOM 1354 O O . LYS B 1 41 ? -11.148 -21.188 -10.023 1 95.94 41 LYS B O 1
ATOM 1359 N N . GLN B 1 42 ? -10.297 -19.859 -11.469 1 96.19 42 GLN B N 1
ATOM 1360 C CA . GLN B 1 42 ? -9.875 -21 -12.273 1 96.19 42 GLN B CA 1
ATOM 1361 C C . GLN B 1 42 ? -8.852 -21.859 -11.531 1 96.19 42 GLN B C 1
ATOM 1363 O O . GLN B 1 42 ? -8.922 -23.094 -11.547 1 96.19 42 GLN B O 1
ATOM 1368 N N . TRP B 1 43 ? -7.836 -21.281 -11.008 1 95.94 43 TRP B N 1
ATOM 1369 C CA . TRP B 1 43 ? -6.828 -21.969 -10.211 1 95.94 43 TRP B CA 1
ATOM 1370 C C . TRP B 1 43 ? -7.473 -22.734 -9.055 1 95.94 43 TRP B C 1
ATOM 1372 O O . TRP B 1 43 ? -7.199 -23.922 -8.859 1 95.94 43 TRP B O 1
ATOM 1382 N N . LEU B 1 44 ? -8.422 -22.125 -8.367 1 95.88 44 LEU B N 1
ATOM 1383 C CA . LEU B 1 44 ? -9.094 -22.75 -7.234 1 95.88 44 LEU B CA 1
ATOM 1384 C C . LEU B 1 44 ? -9.844 -24 -7.66 1 95.88 44 LEU B C 1
ATOM 1386 O O . LEU B 1 44 ? -10 -24.938 -6.871 1 95.88 44 LEU B O 1
ATOM 1390 N N . GLY B 1 45 ? -10.305 -23.953 -8.852 1 95.62 45 GLY B N 1
ATOM 1391 C CA . GLY B 1 45 ? -11.016 -25.109 -9.367 1 95.62 45 GLY B CA 1
ATOM 1392 C C . GLY B 1 45 ? -10.125 -26.312 -9.602 1 95.62 45 GLY B C 1
ATOM 1393 O O . GLY B 1 45 ? -10.609 -27.422 -9.812 1 95.62 45 GLY B O 1
ATOM 1394 N N . LYS B 1 46 ? -8.852 -26.25 -9.438 1 92.69 46 LYS B N 1
ATOM 1395 C CA . LYS B 1 46 ? -7.914 -27.297 -9.828 1 92.69 46 LYS B CA 1
ATOM 1396 C C . LYS B 1 46 ? -7.012 -27.688 -8.656 1 92.69 46 LYS B C 1
ATOM 1398 O O . LYS B 1 46 ? -6.121 -28.531 -8.805 1 92.69 46 LYS B O 1
ATOM 1403 N N . VAL B 1 47 ? -7.156 -27.078 -7.488 1 93.56 47 VAL B N 1
ATOM 1404 C CA . VAL B 1 47 ? -6.215 -27.312 -6.398 1 93.56 47 VAL B CA 1
ATOM 1405 C C . VAL B 1 47 ? -6.883 -28.141 -5.312 1 93.56 47 VAL B C 1
ATOM 1407 O O . VAL B 1 47 ? -8.078 -28.438 -5.391 1 93.56 47 VAL B O 1
ATOM 1410 N N . SER B 1 48 ? -6.113 -28.641 -4.293 1 93.38 48 SER B N 1
ATOM 1411 C CA . SER B 1 48 ? -6.602 -29.5 -3.221 1 93.38 48 SER B CA 1
ATOM 1412 C C . SER B 1 48 ? -7.496 -28.734 -2.258 1 93.38 48 SER B C 1
ATOM 1414 O O . SER B 1 48 ? -7.445 -27.5 -2.209 1 93.38 48 SER B O 1
ATOM 1416 N N . PRO B 1 49 ? -8.32 -29.453 -1.506 1 95.88 49 PRO B N 1
ATOM 1417 C CA . PRO B 1 49 ? -9.148 -28.797 -0.491 1 95.88 49 PRO B CA 1
ATOM 1418 C C . PRO B 1 49 ? -8.336 -27.984 0.514 1 95.88 49 PRO B C 1
ATOM 1420 O O . PRO B 1 49 ? -8.812 -26.984 1.032 1 95.88 49 PRO B O 1
ATOM 1423 N N . GLU B 1 50 ? -7.156 -28.531 0.757 1 96 50 GLU B N 1
ATOM 1424 C CA . GLU B 1 50 ? -6.27 -27.797 1.663 1 96 50 GLU B CA 1
ATOM 1425 C C . GLU B 1 50 ? -5.871 -26.453 1.081 1 96 50 GLU B C 1
ATOM 1427 O O . GLU B 1 50 ? -5.824 -25.453 1.799 1 96 50 GLU B O 1
ATOM 1432 N N . ASP B 1 51 ? -5.676 -26.438 -0.208 1 93.62 51 ASP B N 1
ATOM 1433 C CA . ASP B 1 51 ? -5.312 -25.188 -0.882 1 93.62 51 ASP B CA 1
ATOM 1434 C C . ASP B 1 51 ? -6.48 -24.203 -0.887 1 93.62 51 ASP B C 1
ATOM 1436 O O . ASP B 1 51 ? -6.293 -23.016 -0.669 1 93.62 51 ASP B O 1
ATOM 1440 N N . VAL B 1 52 ? -7.652 -24.75 -1.058 1 95.88 52 VAL B N 1
ATOM 1441 C CA . VAL B 1 52 ? -8.852 -23.922 -1.056 1 95.88 52 VAL B CA 1
ATOM 1442 C C . VAL B 1 52 ? -9.062 -23.328 0.331 1 95.88 52 VAL B C 1
ATOM 1444 O O . VAL B 1 52 ? -9.391 -22.141 0.457 1 95.88 52 VAL B O 1
ATOM 1447 N N . GLU B 1 53 ? -8.797 -24.25 1.26 1 97.44 53 GLU B N 1
ATOM 1448 C CA . GLU B 1 53 ? -8.93 -23.781 2.635 1 97.44 53 GLU B CA 1
ATOM 1449 C C . GLU B 1 53 ? -7.922 -22.672 2.939 1 97.44 53 GLU B C 1
ATOM 1451 O O . GLU B 1 53 ? -8.25 -21.703 3.611 1 97.44 53 GLU B O 1
ATOM 1456 N N . TYR B 1 54 ? -6.746 -22.875 2.529 1 95.69 54 TYR B N 1
ATOM 1457 C CA . TYR B 1 54 ? -5.711 -21.875 2.723 1 95.69 54 TYR B CA 1
ATOM 1458 C C . TYR B 1 54 ? -6.109 -20.547 2.08 1 95.69 54 TYR B C 1
ATOM 1460 O O . TYR B 1 54 ? -5.984 -19.484 2.699 1 95.69 54 TYR B O 1
ATOM 1468 N N . PHE B 1 55 ? -6.668 -20.672 0.864 1 96.38 55 PHE B N 1
ATOM 1469 C CA . PHE B 1 55 ? -7.145 -19.484 0.152 1 96.38 55 PHE B CA 1
ATOM 1470 C C . PHE B 1 55 ? -8.227 -18.766 0.953 1 96.38 55 PHE B C 1
ATOM 1472 O O . PHE B 1 55 ? -8.164 -17.562 1.149 1 96.38 55 PHE B O 1
ATOM 1479 N N . ASN B 1 56 ? -9.18 -19.531 1.432 1 97.12 56 ASN B N 1
ATOM 1480 C CA . ASN B 1 56 ? -10.289 -18.969 2.199 1 97.12 56 ASN B CA 1
ATOM 1481 C C . ASN B 1 56 ? -9.797 -18.297 3.477 1 97.12 56 ASN B C 1
ATOM 1483 O O . ASN B 1 56 ? -10.273 -17.219 3.838 1 97.12 56 ASN B O 1
ATOM 1487 N N . CYS B 1 57 ? -8.828 -18.953 4.078 1 97.12 57 CYS B N 1
ATOM 1488 C CA . CYS B 1 57 ? -8.234 -18.375 5.277 1 97.12 57 CYS B CA 1
ATOM 1489 C C . CYS B 1 57 ? -7.559 -17.047 4.965 1 97.12 57 CYS B C 1
ATOM 1491 O O . CYS B 1 57 ? -7.707 -16.078 5.707 1 97.12 57 CYS B O 1
ATOM 1493 N N . GLN B 1 58 ? -6.82 -17 3.807 1 95.06 58 GLN B N 1
ATOM 1494 C CA . GLN B 1 58 ? -6.113 -15.797 3.41 1 95.06 58 GLN B CA 1
ATOM 1495 C C . GLN B 1 58 ? -7.09 -14.664 3.094 1 95.06 58 GLN B C 1
ATOM 1497 O O . GLN B 1 58 ? -6.855 -13.516 3.465 1 95.06 58 GLN B O 1
ATOM 1502 N N . GLN B 1 59 ? -8.219 -15.008 2.479 1 95.5 59 GLN B N 1
ATOM 1503 C CA . GLN B 1 59 ? -9.242 -14.016 2.166 1 95.5 59 GLN B CA 1
ATOM 1504 C C . GLN B 1 59 ? -9.844 -13.422 3.439 1 95.5 59 GLN B C 1
ATOM 1506 O O . GLN B 1 59 ? -10.031 -12.211 3.539 1 95.5 59 GLN B O 1
ATOM 1511 N N . GLU B 1 60 ? -10.094 -14.344 4.324 1 97.19 60 GLU B N 1
ATOM 1512 C CA . GLU B 1 60 ? -10.656 -13.898 5.594 1 97.19 60 GLU B CA 1
ATOM 1513 C C . GLU B 1 60 ? -9.672 -13.016 6.352 1 97.19 60 GLU B C 1
ATOM 1515 O O . GLU B 1 60 ? -10.055 -11.977 6.898 1 97.19 60 GLU B O 1
ATOM 1520 N N . LEU B 1 61 ? -8.43 -13.469 6.422 1 96.56 61 LEU B N 1
ATOM 1521 C CA . LEU B 1 61 ? -7.391 -12.703 7.09 1 96.56 61 LEU B CA 1
ATOM 1522 C C . LEU B 1 61 ? -7.234 -11.32 6.453 1 96.56 61 LEU B C 1
ATOM 1524 O O . LEU B 1 61 ? -7.125 -10.32 7.156 1 96.56 61 LEU B O 1
ATOM 1528 N N . ALA B 1 62 ? -7.27 -11.258 5.133 1 94.25 62 ALA B N 1
ATOM 1529 C CA . ALA B 1 62 ? -7.152 -9.992 4.418 1 94.25 62 ALA B CA 1
ATOM 1530 C C . ALA B 1 62 ? -8.32 -9.062 4.754 1 94.25 62 ALA B C 1
ATOM 1532 O O . ALA B 1 62 ? -8.125 -7.855 4.922 1 94.25 62 ALA B O 1
ATOM 1533 N N . SER B 1 63 ? -9.469 -9.641 4.797 1 95.75 63 SER B N 1
ATOM 1534 C CA . SER B 1 63 ? -10.656 -8.867 5.16 1 95.75 63 SER B CA 1
ATOM 1535 C C . SER B 1 63 ? -10.523 -8.281 6.559 1 95.75 63 SER B C 1
ATOM 1537 O O . SER B 1 63 ? -10.844 -7.109 6.777 1 95.75 63 SER B O 1
ATOM 1539 N N . GLU B 1 64 ? -10.039 -9.102 7.449 1 97.06 64 GLU B N 1
ATOM 1540 C CA . GLU B 1 64 ? -9.844 -8.641 8.82 1 97.06 64 GLU B CA 1
ATOM 1541 C C . GLU B 1 64 ? -8.797 -7.535 8.891 1 97.06 64 GLU B C 1
ATOM 1543 O O . GLU B 1 64 ? -8.969 -6.555 9.617 1 97.06 64 GLU B O 1
ATOM 1548 N N . LEU B 1 65 ? -7.742 -7.637 8.125 1 96.38 65 LEU B N 1
ATOM 1549 C CA . LEU B 1 65 ? -6.699 -6.617 8.078 1 96.38 65 LEU B CA 1
ATOM 1550 C C . LEU B 1 65 ? -7.258 -5.293 7.566 1 96.38 65 LEU B C 1
ATOM 1552 O O . LEU B 1 65 ? -6.965 -4.23 8.125 1 96.38 65 LEU B O 1
ATOM 1556 N N . ASN B 1 66 ? -8.102 -5.363 6.562 1 96.44 66 ASN B N 1
ATOM 1557 C CA . ASN B 1 66 ? -8.695 -4.164 5.98 1 96.44 66 ASN B CA 1
ATOM 1558 C C . ASN B 1 66 ? -9.555 -3.414 7 1 96.44 66 ASN B C 1
ATOM 1560 O O . ASN B 1 66 ? -9.617 -2.186 6.977 1 96.44 66 ASN B O 1
ATOM 1564 N N . LYS B 1 67 ? -10.203 -4.195 7.848 1 97.56 67 LYS B N 1
ATOM 1565 C CA . LYS B 1 67 ? -10.977 -3.576 8.922 1 97.56 67 LYS B CA 1
ATOM 1566 C C . LYS B 1 67 ? -10.07 -2.877 9.93 1 97.56 67 LYS B C 1
ATOM 1568 O O . LYS B 1 67 ? -10.375 -1.772 10.383 1 97.56 67 LYS B O 1
ATOM 1573 N N . GLN B 1 68 ? -8.914 -3.49 10.195 1 97.62 68 GLN B N 1
ATOM 1574 C CA . GLN B 1 68 ? -7.949 -2.902 11.117 1 97.62 68 GLN B CA 1
ATOM 1575 C C . GLN B 1 68 ? -7.391 -1.593 10.57 1 97.62 68 GLN B C 1
ATOM 1577 O O . GLN B 1 68 ? -7.156 -0.647 11.32 1 97.62 68 GLN B O 1
ATOM 1582 N N . TYR B 1 69 ? -7.289 -1.502 9.25 1 98.19 69 TYR B N 1
ATOM 1583 C CA . TYR B 1 69 ? -6.715 -0.339 8.586 1 98.19 69 TYR B CA 1
ATOM 1584 C C . TYR B 1 69 ? -7.629 0.874 8.719 1 98.19 69 TYR B C 1
ATOM 1586 O O . TYR B 1 69 ? -7.254 1.985 8.344 1 98.19 69 TYR B O 1
ATOM 1594 N N . GLN B 1 70 ? -8.789 0.689 9.305 1 97.94 70 GLN B N 1
ATOM 1595 C CA . GLN B 1 70 ? -9.75 1.78 9.453 1 97.94 70 GLN B CA 1
ATOM 1596 C C . GLN B 1 70 ? -9.797 2.271 10.898 1 97.94 70 GLN B C 1
ATOM 1598 O O . GLN B 1 70 ? -10.633 3.113 11.242 1 97.94 70 GLN B O 1
ATOM 1603 N N . ILE B 1 71 ? -8.945 1.708 11.727 1 97.69 71 ILE B N 1
ATOM 1604 C CA . ILE B 1 71 ? -8.898 2.066 13.141 1 97.69 71 ILE B CA 1
ATOM 1605 C C . ILE B 1 71 ? -7.691 2.959 13.414 1 97.69 71 ILE B C 1
ATOM 1607 O O . ILE B 1 71 ? -6.57 2.631 13.016 1 97.69 71 ILE B O 1
ATOM 1611 N N . VAL B 1 72 ? -7.949 4.109 14.031 1 97.88 72 VAL B N 1
ATOM 1612 C CA . VAL B 1 72 ? -6.863 5.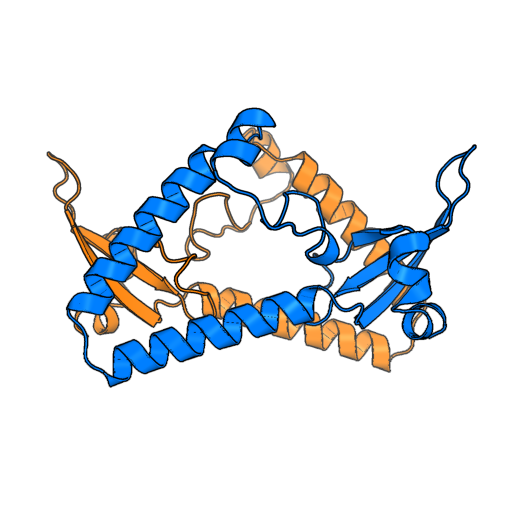02 14.383 1 97.88 72 VAL B CA 1
ATOM 1613 C C . VAL B 1 72 ? -6.02 4.41 15.5 1 97.88 72 VAL B C 1
ATOM 1615 O O . VAL B 1 72 ? -6.539 4.062 16.562 1 97.88 72 VAL B O 1
ATOM 1618 N N . GLU B 1 73 ? -4.754 4.164 15.211 1 96.44 73 GLU B N 1
ATOM 1619 C CA . GLU B 1 73 ? -3.822 3.688 16.234 1 96.44 73 GLU B CA 1
ATOM 1620 C C . GLU B 1 73 ? -3.377 4.828 17.141 1 96.44 73 GLU B C 1
ATOM 1622 O O . GLU B 1 73 ? -3.311 4.66 18.359 1 96.44 73 GLU B O 1
ATOM 1627 N N . ARG B 1 74 ? -3.021 6.004 16.562 1 95.38 74 ARG B N 1
ATOM 1628 C CA . ARG B 1 74 ? -2.676 7.199 17.328 1 95.38 74 ARG B CA 1
ATOM 1629 C C . ARG B 1 74 ? -2.719 8.445 16.438 1 95.38 74 ARG B C 1
ATOM 1631 O O . ARG B 1 74 ? -2.629 8.344 15.219 1 95.38 74 ARG B O 1
ATOM 1638 N N . VAL B 1 75 ? -2.857 9.562 17.078 1 95.38 75 VAL B N 1
ATOM 1639 C CA . VAL B 1 75 ? -2.795 10.859 16.422 1 95.38 75 VAL B CA 1
ATOM 1640 C C . VAL B 1 75 ? -1.404 11.469 16.609 1 95.38 75 VAL B C 1
ATOM 1642 O O . VAL B 1 75 ? -0.924 11.602 17.734 1 95.38 75 VAL B O 1
ATOM 1645 N N . ILE B 1 76 ? -0.812 11.867 15.477 1 94.75 76 ILE B N 1
ATOM 1646 C CA . ILE B 1 76 ? 0.586 12.266 15.594 1 94.75 76 ILE B CA 1
ATOM 1647 C C . ILE B 1 76 ? 0.702 13.789 15.492 1 94.75 76 ILE B C 1
ATOM 1649 O O . ILE B 1 76 ? 1.715 14.367 15.891 1 94.75 76 ILE B O 1
ATOM 1653 N N . ALA B 1 77 ? -0.284 14.461 14.844 1 93.56 77 ALA B N 1
ATOM 1654 C CA . ALA B 1 77 ? -0.3 15.914 14.727 1 93.56 77 ALA B CA 1
ATOM 1655 C C . ALA B 1 77 ? -1.727 16.438 14.57 1 93.56 77 ALA B C 1
ATOM 1657 O O . ALA B 1 77 ? -2.656 15.664 14.336 1 93.56 77 ALA B O 1
ATOM 1658 N N . HIS B 1 78 ? -1.928 17.594 14.922 1 93.56 78 HIS B N 1
ATOM 1659 C CA . HIS B 1 78 ? -3.205 18.266 14.734 1 93.56 78 HIS B CA 1
ATOM 1660 C C . HIS B 1 78 ? -3.012 19.656 14.133 1 93.56 78 HIS B C 1
ATOM 1662 O O . HIS B 1 78 ? -1.986 20.297 14.367 1 93.56 78 HIS B O 1
ATOM 1668 N N . THR B 1 79 ? -3.918 19.969 13.25 1 93.5 79 THR B N 1
ATOM 1669 C CA . THR B 1 79 ? -3.955 21.312 12.664 1 93.5 79 THR B CA 1
ATOM 1670 C C . THR B 1 79 ? -5.395 21.766 12.469 1 93.5 79 THR B C 1
ATOM 1672 O O . THR B 1 79 ? -6.336 21.078 12.875 1 93.5 79 THR B O 1
ATOM 1675 N N . ARG B 1 80 ? -5.512 23.047 12.039 1 94.25 80 ARG B N 1
ATOM 1676 C CA . ARG B 1 80 ? -6.828 23.578 11.703 1 94.25 80 ARG B CA 1
ATOM 1677 C C . ARG B 1 80 ? -6.914 23.922 10.219 1 94.25 80 ARG B C 1
ATOM 1679 O O . ARG B 1 80 ? -5.938 24.391 9.633 1 94.25 80 ARG B O 1
ATOM 1686 N N . LYS B 1 81 ? -8.078 23.594 9.648 1 91.88 81 LYS B N 1
ATOM 1687 C CA . LYS B 1 81 ? -8.336 24 8.273 1 91.88 81 LYS B CA 1
ATOM 1688 C C . LYS B 1 81 ? -8.281 25.531 8.148 1 91.88 81 LYS B C 1
ATOM 1690 O O . LYS B 1 81 ? -8.531 26.25 9.117 1 91.88 81 LYS B O 1
ATOM 1695 N N . PRO B 1 82 ? -7.801 25.828 6.926 1 90.19 82 PRO B N 1
ATOM 1696 C CA . PRO B 1 82 ? -7.805 27.281 6.746 1 90.19 82 PRO B CA 1
ATOM 1697 C C . PRO B 1 82 ? -9.18 27.906 6.973 1 90.19 82 PRO B C 1
ATOM 1699 O O . PRO B 1 82 ? -10.203 27.219 6.828 1 90.19 82 PRO B O 1
ATOM 1702 N N . ALA B 1 83 ? -9.109 29.141 7.168 1 90.75 83 ALA B N 1
ATOM 1703 C CA . ALA B 1 83 ? -10.352 29.906 7.301 1 90.75 83 ALA B CA 1
ATOM 1704 C C . ALA B 1 83 ? -11.172 29.859 6.012 1 90.75 83 ALA B C 1
ATOM 1706 O O . ALA B 1 83 ? -10.609 29.797 4.914 1 90.75 83 ALA B O 1
ATOM 1707 N N . PRO B 1 84 ? -12.508 29.828 6.23 1 88.69 84 PRO B N 1
ATOM 1708 C CA . PRO B 1 84 ? -13.32 30.078 7.426 1 88.69 84 PRO B CA 1
ATOM 1709 C C . PRO B 1 84 ? -13.648 28.812 8.195 1 88.69 84 PRO B C 1
ATOM 1711 O O . PRO B 1 84 ? -14.156 28.875 9.32 1 88.69 84 PRO B O 1
ATOM 1714 N N . SER B 1 85 ? -13.602 27.531 7.723 1 86.5 85 SER B N 1
ATOM 1715 C CA . SER B 1 85 ? -13.984 26.312 8.422 1 86.5 85 SER B CA 1
ATOM 1716 C C . SER B 1 85 ? -13.273 26.203 9.773 1 86.5 85 SER B C 1
ATOM 1718 O O . SER B 1 85 ? -13.922 26.047 10.805 1 86.5 85 SER B O 1
ATOM 1720 N N . ASN B 1 86 ? -12.102 26.516 9.883 1 92.38 86 ASN B N 1
ATOM 1721 C CA . ASN B 1 86 ? -11.258 26.406 11.07 1 92.38 86 ASN B CA 1
ATOM 1722 C C . ASN B 1 86 ? -11.492 25.078 11.797 1 92.38 86 ASN B C 1
ATOM 1724 O O . ASN B 1 86 ? -11.32 25 13.016 1 92.38 86 ASN B O 1
ATOM 1728 N N . GLU B 1 87 ? -11.906 24.141 11.016 1 94 87 GLU B N 1
ATOM 1729 C CA . GLU B 1 87 ? -12.195 22.844 11.625 1 94 87 GLU B CA 1
ATOM 1730 C C . GLU B 1 87 ? -10.906 22.062 11.891 1 94 87 GLU B C 1
ATOM 1732 O O . GLU B 1 87 ? -9.992 22.078 11.07 1 94 87 GLU B O 1
ATOM 1737 N N . PRO B 1 88 ? -10.906 21.5 13.047 1 94.5 88 PRO B N 1
ATOM 1738 C CA . PRO B 1 88 ? -9.703 20.734 13.367 1 94.5 88 PRO B CA 1
ATOM 1739 C C . PRO B 1 88 ? -9.508 19.531 12.438 1 94.5 88 PRO B C 1
ATOM 1741 O O . PRO B 1 88 ? -10.484 18.938 11.992 1 94.5 88 PRO B O 1
ATOM 1744 N N . GLU B 1 89 ? -8.211 19.25 12.164 1 95.62 89 GLU B N 1
ATOM 1745 C CA . GLU B 1 89 ? -7.773 18.062 11.445 1 95.62 89 GLU B CA 1
ATOM 1746 C C . GLU B 1 89 ? -6.664 17.344 12.203 1 95.62 89 GLU B C 1
ATOM 1748 O O . GLU B 1 89 ? -5.855 17.969 12.891 1 95.62 89 GLU B O 1
ATOM 1753 N N . TYR B 1 90 ? -6.727 16.094 12.062 1 96.5 90 TYR B N 1
ATOM 1754 C CA . TYR B 1 90 ? -5.77 15.266 12.781 1 96.5 90 TYR B CA 1
ATOM 1755 C C . TYR B 1 90 ? -5.008 14.352 11.828 1 96.5 90 TYR B C 1
ATOM 1757 O O . TYR B 1 90 ? -5.598 13.773 10.906 1 96.5 90 TYR B O 1
ATOM 1765 N N . LEU B 1 91 ? -3.654 14.367 12.055 1 96.75 91 LEU B N 1
ATOM 1766 C CA . LEU B 1 91 ? -2.848 13.391 11.336 1 96.75 91 LEU B CA 1
ATOM 1767 C C . LEU B 1 91 ? -2.885 12.031 12.023 1 96.75 91 LEU B C 1
ATOM 1769 O O . LEU B 1 91 ? -2.326 11.867 13.117 1 96.75 91 LEU B O 1
ATOM 1773 N N . CYS B 1 92 ? -3.545 11.055 11.328 1 97.62 92 CYS B N 1
ATOM 1774 C CA . CYS B 1 92 ? -3.871 9.789 11.969 1 97.62 92 CYS B CA 1
ATOM 1775 C C . CYS B 1 92 ? -2.924 8.688 11.508 1 97.62 92 CYS B C 1
ATOM 1777 O O . CYS B 1 92 ? -2.746 8.477 10.312 1 97.62 92 CYS B O 1
ATOM 1779 N N . LYS B 1 93 ? -2.244 8.055 12.516 1 98.12 93 LYS B N 1
ATOM 1780 C CA . LYS B 1 93 ? -1.591 6.766 12.305 1 98.12 93 LYS B CA 1
ATOM 1781 C C . LYS B 1 93 ? -2.594 5.617 12.406 1 98.12 93 LYS B C 1
ATOM 1783 O O . LYS B 1 93 ? -3.285 5.477 13.414 1 98.12 93 LYS B O 1
ATOM 1788 N N . TRP B 1 94 ? -2.627 4.805 11.273 1 98 94 TRP B N 1
ATOM 1789 C CA . TRP B 1 94 ? -3.643 3.762 11.172 1 98 94 TRP B CA 1
ATOM 1790 C C . TRP B 1 94 ? -3.08 2.41 11.602 1 98 94 TRP B C 1
ATOM 1792 O O . TRP B 1 94 ? -1.917 2.102 11.336 1 98 94 TRP B O 1
ATOM 1802 N N . MET B 1 95 ? -3.992 1.658 12.273 1 97.5 95 MET B N 1
ATOM 1803 C CA . MET B 1 95 ? -3.568 0.35 12.766 1 97.5 95 MET B CA 1
ATOM 1804 C C . MET B 1 95 ? -3.133 -0.549 11.617 1 97.5 95 MET B C 1
ATOM 1806 O O . MET B 1 95 ? -3.834 -0.659 10.609 1 97.5 95 MET B O 1
ATOM 1810 N N . GLY B 1 96 ? -1.969 -1.173 11.805 1 95.62 96 GLY B N 1
ATOM 1811 C CA . GLY B 1 96 ? -1.479 -2.154 10.852 1 95.62 96 GLY B CA 1
ATOM 1812 C C . GLY B 1 96 ? -0.808 -1.529 9.641 1 95.62 96 GLY B C 1
ATOM 1813 O O . GLY B 1 96 ? -0.262 -2.236 8.789 1 95.62 96 GLY B O 1
ATOM 1814 N N . LEU B 1 97 ? -0.763 -0.198 9.5 1 96.69 97 LEU B N 1
ATOM 1815 C CA . LEU B 1 97 ? -0.141 0.483 8.375 1 96.69 97 LEU B CA 1
ATOM 1816 C C . LEU B 1 97 ? 1.085 1.271 8.82 1 96.69 97 LEU B C 1
ATOM 1818 O O . LEU B 1 97 ? 1.168 1.694 9.977 1 96.69 97 LEU B O 1
ATOM 1822 N N . PRO B 1 98 ? 2.045 1.458 7.926 1 95.69 98 PRO B N 1
ATOM 1823 C CA . PRO B 1 98 ? 3.205 2.275 8.281 1 95.69 98 PRO B CA 1
ATOM 1824 C C . PRO B 1 98 ? 2.861 3.756 8.438 1 95.69 98 PRO B C 1
ATOM 1826 O O . PRO B 1 98 ? 1.796 4.195 7.992 1 95.69 98 PRO B O 1
ATOM 1829 N N . TYR B 1 99 ? 3.883 4.457 9.055 1 95.81 99 TYR B N 1
ATOM 1830 C CA . TYR B 1 99 ? 3.693 5.883 9.281 1 95.81 99 TYR B CA 1
ATOM 1831 C C . TYR B 1 99 ? 3.584 6.637 7.961 1 95.81 99 TYR B C 1
ATOM 1833 O O . TYR B 1 99 ? 2.986 7.715 7.902 1 95.81 99 TYR B O 1
ATOM 1841 N N . SER B 1 100 ? 4.109 6.086 6.91 1 93.69 100 SER B N 1
ATOM 1842 C CA . SER B 1 100 ? 4.012 6.695 5.586 1 93.69 100 SER B CA 1
ATOM 1843 C C . SER B 1 100 ? 2.572 6.719 5.09 1 93.69 100 SER B C 1
ATOM 1845 O O . SER B 1 100 ? 2.246 7.438 4.145 1 93.69 100 SER B O 1
ATOM 1847 N N . GLU B 1 101 ? 1.655 5.977 5.746 1 95.94 101 GLU B N 1
ATOM 1848 C CA . GLU B 1 101 ? 0.261 5.91 5.324 1 95.94 101 GLU B CA 1
ATOM 1849 C C . GLU B 1 101 ? -0.633 6.754 6.227 1 95.94 101 GLU B C 1
ATOM 1851 O O . GLU B 1 101 ? -1.86 6.691 6.129 1 95.94 101 GLU B O 1
ATOM 1856 N N . CYS B 1 102 ? -0.033 7.52 7.082 1 97.31 102 CYS B N 1
ATOM 1857 C CA . CYS B 1 102 ? -0.817 8.445 7.891 1 97.31 102 CYS B CA 1
ATOM 1858 C C . CYS B 1 102 ? -1.594 9.422 7.012 1 97.31 102 CYS B C 1
ATOM 1860 O O . CYS B 1 102 ? -1.164 9.734 5.902 1 97.31 102 CYS B O 1
ATOM 1862 N N . SER B 1 103 ? -2.746 9.875 7.52 1 97.25 103 SER B N 1
ATOM 1863 C CA . SER B 1 103 ? -3.564 10.797 6.738 1 97.25 103 SER B CA 1
ATOM 1864 C C . SER B 1 103 ? -4.223 11.844 7.629 1 97.25 103 SER B C 1
ATOM 1866 O O . SER B 1 103 ? -4.516 11.578 8.797 1 97.25 103 SER B O 1
ATOM 1868 N N . TRP B 1 104 ? -4.387 13.039 7.027 1 96.75 104 TRP B N 1
ATOM 1869 C CA . TRP B 1 104 ? -5.156 14.086 7.688 1 96.75 104 TRP B CA 1
ATOM 1870 C C . TRP B 1 104 ? -6.652 13.82 7.574 1 96.75 104 TRP B C 1
ATOM 1872 O O . TRP B 1 104 ? -7.176 13.641 6.473 1 96.75 104 TRP B O 1
ATOM 1882 N N . GLU B 1 105 ? -7.32 13.758 8.828 1 97.19 105 GLU B N 1
ATOM 1883 C CA . GLU B 1 105 ? -8.742 13.438 8.883 1 97.19 105 GLU B CA 1
ATOM 1884 C C . GLU B 1 105 ? -9.516 14.484 9.68 1 97.19 105 GLU B C 1
ATOM 1886 O O . GLU B 1 105 ? -9.016 15.008 10.68 1 97.19 105 GLU B O 1
ATOM 1891 N N . ASP B 1 106 ? -10.742 14.625 9.258 1 95.12 106 ASP B N 1
ATOM 1892 C CA . ASP B 1 106 ? -11.594 15.617 9.898 1 95.12 106 ASP B CA 1
ATOM 1893 C C . ASP B 1 106 ? -11.992 15.172 11.305 1 95.12 106 ASP B C 1
ATOM 1895 O O . ASP B 1 106 ? -12.203 13.984 11.539 1 95.12 106 ASP B O 1
ATOM 1899 N N . GLU B 1 107 ? -12.164 16.203 12.039 1 92.69 107 GLU B N 1
ATOM 1900 C CA . GLU B 1 107 ? -12.633 15.953 13.398 1 92.69 107 GLU B CA 1
ATOM 1901 C C . GLU B 1 107 ? -13.961 15.211 13.406 1 92.69 107 GLU B C 1
ATOM 1903 O O . GLU B 1 107 ? -14.195 14.352 14.25 1 92.69 107 GLU B O 1
ATOM 1908 N N . ALA B 1 108 ? -14.789 15.555 12.586 1 92.44 108 ALA B N 1
ATOM 1909 C CA . ALA B 1 108 ? -16.125 14.953 12.516 1 92.44 108 ALA B CA 1
ATOM 1910 C C . ALA B 1 108 ? -16.031 13.453 12.258 1 92.44 108 ALA B C 1
ATOM 1912 O O . ALA B 1 108 ? -16.891 12.688 12.695 1 92.44 108 ALA B O 1
ATOM 1913 N N . LEU B 1 109 ? -15.023 13.047 11.641 1 93.31 109 LEU B N 1
ATOM 1914 C CA . LEU B 1 109 ? -14.852 11.641 11.297 1 93.31 109 LEU B CA 1
ATOM 1915 C C . LEU B 1 109 ? -1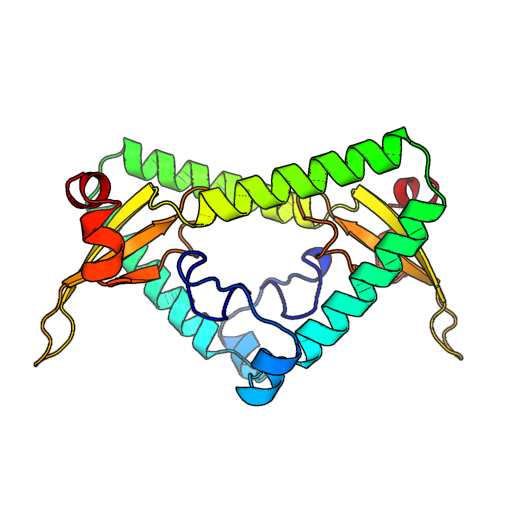4.188 10.883 12.445 1 93.31 109 LEU B C 1
ATOM 1917 O O . LEU B 1 109 ? -14.602 9.773 12.789 1 93.31 109 LEU B O 1
ATOM 1921 N N . ILE B 1 110 ? -13.164 11.422 13.023 1 93.88 110 ILE B N 1
ATOM 1922 C CA . ILE B 1 110 ? -12.344 10.648 13.945 1 93.88 110 ILE B CA 1
ATOM 1923 C C . ILE B 1 110 ? -12.742 10.969 15.383 1 93.88 110 ILE B C 1
ATOM 1925 O O . ILE B 1 110 ? -12.445 10.203 16.297 1 93.88 110 ILE B O 1
ATOM 1929 N N . GLY B 1 111 ? -13.359 12.141 15.586 1 86.75 111 GLY B N 1
ATOM 1930 C CA . GLY B 1 111 ? -13.656 12.609 16.938 1 86.75 111 GLY B CA 1
ATOM 1931 C C . GLY B 1 111 ? -14.578 11.672 17.688 1 86.75 111 GLY B C 1
ATOM 1932 O O . GLY B 1 111 ? -14.32 11.352 18.859 1 86.75 111 GLY B O 1
ATOM 1933 N N . LYS B 1 112 ? -15.578 11.203 17.031 1 83.62 112 LYS B N 1
ATOM 1934 C CA . LYS B 1 112 ? -16.578 10.406 17.75 1 83.62 112 LYS B CA 1
ATOM 1935 C C . LYS B 1 112 ? -16.062 8.992 18 1 83.62 112 LYS B C 1
ATOM 1937 O O . LYS B 1 112 ? -16.188 8.461 19.109 1 83.62 112 LYS B O 1
ATOM 1942 N N . LYS B 1 113 ? -15.391 8.445 17.141 1 88.56 113 LYS B N 1
ATOM 1943 C CA . LYS B 1 113 ? -15.039 7.035 17.203 1 88.56 113 LYS B CA 1
ATOM 1944 C C . LYS B 1 113 ? -13.664 6.836 17.828 1 88.56 113 LYS B C 1
ATOM 1946 O O . LYS B 1 113 ? -13.391 5.793 18.422 1 88.56 113 LYS B O 1
ATOM 1951 N N . PHE B 1 114 ? -12.805 7.902 17.734 1 94 114 PHE B N 1
ATOM 1952 C CA . PHE B 1 114 ? -11.422 7.695 18.141 1 94 114 PHE B CA 1
ATOM 1953 C C . PHE B 1 114 ? -10.969 8.805 19.094 1 94 114 PHE B C 1
ATOM 1955 O O . PHE B 1 114 ? -9.82 9.258 19.016 1 94 114 PHE B O 1
ATOM 1962 N N . GLN B 1 115 ? -11.938 9.195 19.953 1 89.31 115 GLN B N 1
ATOM 1963 C CA . GLN B 1 115 ? -11.648 10.281 20.891 1 89.31 115 GLN B CA 1
ATOM 1964 C C . GLN B 1 115 ? -10.477 9.922 21.797 1 89.31 115 GLN B C 1
ATOM 1966 O O . GLN B 1 115 ? -9.664 10.789 22.141 1 89.31 115 GLN B O 1
ATOM 1971 N N . SER B 1 116 ? -10.367 8.68 22.156 1 91.25 116 SER B N 1
ATOM 1972 C CA . SER B 1 116 ? -9.289 8.258 23.047 1 91.25 116 SER B CA 1
ATOM 1973 C C . SER B 1 116 ? -7.926 8.461 22.391 1 91.25 116 SER B C 1
ATOM 1975 O O . SER B 1 116 ? -6.945 8.773 23.062 1 91.25 116 SER B O 1
ATOM 1977 N N . CYS B 1 117 ? -7.812 8.328 21.109 1 89.31 117 CYS B N 1
ATOM 1978 C CA . CYS B 1 117 ? -6.559 8.531 20.391 1 89.31 117 CYS B CA 1
ATOM 1979 C C . CYS B 1 117 ? -6.211 10.008 20.297 1 89.31 117 CYS B C 1
ATOM 1981 O O . CYS B 1 117 ? -5.035 10.375 20.281 1 89.31 117 CYS B O 1
ATOM 1983 N N . ILE B 1 118 ? -7.211 10.781 20.219 1 86.06 118 ILE B N 1
ATOM 1984 C CA . ILE B 1 118 ? -7.008 12.227 20.172 1 86.06 118 ILE B CA 1
ATOM 1985 C C . ILE B 1 118 ? -6.496 12.727 21.516 1 86.06 118 ILE B C 1
ATOM 1987 O O . ILE B 1 118 ? -5.613 13.586 21.578 1 86.06 118 ILE B O 1
ATOM 1991 N N . ASP B 1 119 ? -6.961 12.094 22.516 1 83.38 119 ASP B N 1
ATOM 1992 C CA . ASP B 1 119 ? -6.637 12.555 23.859 1 83.38 119 ASP B CA 1
ATOM 1993 C C . ASP B 1 119 ? -5.305 11.984 24.328 1 83.38 119 ASP B C 1
ATOM 1995 O O . ASP B 1 119 ? -4.777 12.391 25.359 1 83.38 119 ASP B O 1
ATOM 1999 N N . SER B 1 120 ? -4.762 10.961 23.625 1 78.12 120 SER B N 1
ATOM 2000 C CA . SER B 1 120 ? -3.549 10.273 24.062 1 78.12 120 SER B CA 1
ATOM 2001 C C . SER B 1 120 ? -2.301 11.008 23.578 1 78.12 120 SER B C 1
ATOM 2003 O O . SER B 1 120 ? -2.336 11.703 22.562 1 78.12 120 SER B O 1
#

InterPro domains:
  IPR000953 Chromo/chromo shadow domain [PS50013] (1-45)
  IPR000953 Chromo/chromo shadow domain [PS50013] (70-120)
  IPR000953 Chromo/chromo shadow domain [SM00298] (1-38)
  IPR000953 Chromo/chromo shadow domain [SM00298] (68-115)
  IPR016197 Chromo-like domain superfamily [SSF54160] (1-43)
  IPR016197 Chromo-like domain superfamily [SSF54160] (48-119)
  IPR023779 Chromo domain, conserved site [PS00598] (90-110)
  IPR023780 Chromo domain [PF00385] (1-34)
  IPR023780 Chromo domain [PF00385] (71-119)